Protein AF-A0A1F1KY43-F1 (afdb_monomer_lite)

Secondary structure (DSSP, 8-state):
-HHHHHHTTSS-HHHHHHHHHHHHHHHHHHHHHHHHHHHHHHHHHHHHHHHHHHHHHHHHHHHHHTTSS-HHHHHHHHHHTGGGS-HHHHHHHHHHHHHTTTS-HHHHHHHHHHHHHHHHHHHHHHHHHHHHT------TT-TT-TTGGGGGGTHHHHHHHHHHHHHHHHHHHHHHHHHHHTTTS-HHHHHHHHHHHHHHHHHHHHHHHHHHHHHTT--S-THHHHHHHHHHHHHHHHHHH---HHHHHHHHHHHHHHHHHHHHHHHHHHHT--

Foldseek 3Di:
DVVVVCCVPVNPVVVVVVVVLVVLLVVLLVVLLVVLVVVLVVLLVLLVLLLVLLVQLLVLLVCVLVVNDDPVVSLVSNVVNVVSDDPVLVVLSVVLVVCVVPDDPVRSNVSSVVSSVVSVVVSVVSVVCSVLSPDPDPDPPPPDPLPSVVNPPCVSSSVSSNLVSVLVSLVVVLVVVLVVCVVPDDPLVNVLSVLLSVLVSLLSVLLSLLVSCVVVVLPPDCVLNVCLNVVLVVLVVCLVPPPDPVVNVVSSVVNNVSSVVSNVVSVVSVVPPD

Sequence (274 aa):
MKDLANLLLEGDYTLFMILALMLIFVWLFKDIKKSLLETKKHDLDFLDQSINSYAQVLKTIYLFLNNSIDENDLLNNMYSSYQYFDDSIIKKIDHFASSRFILTQENKSSLLINLSEEINNKLKLLKNNQLHSTIKKNYAFSTFEFFDMVSRNHLDIYCNAFLYSMIIFTIVLSLLIFTLEFSMLNALNLIILTVSIVSCLLWLFSISMSIELLIDKRYKNPLFFILFVLLPFILAYFIKIFPYSLLKLLFVFIFICSIIISFFMNVKYAKNKK

pLDDT: mean 75.87, std 12.85, range [32.16, 93.0]

Radius of gyration: 28.56 Å; chains: 1; bounding box: 64×44×91 Å

Structure (mmCIF, N/CA/C/O backbone):
data_AF-A0A1F1KY43-F1
#
_entry.id   AF-A0A1F1KY43-F1
#
loop_
_atom_site.group_PDB
_atom_site.id
_atom_site.type_symbol
_atom_site.label_atom_id
_atom_site.label_alt_id
_atom_site.label_comp_id
_atom_site.label_asym_id
_atom_site.label_entity_id
_atom_site.label_seq_id
_atom_site.pdbx_PDB_ins_code
_atom_site.Cartn_x
_atom_site.Cartn_y
_atom_site.Cartn_z
_atom_site.occupancy
_atom_site.B_iso_or_equiv
_atom_site.auth_seq_id
_atom_site.auth_comp_id
_atom_site.auth_asym_id
_atom_site.auth_atom_id
_atom_site.pdbx_PDB_model_num
ATOM 1 N N . MET A 1 1 ? -7.657 -10.312 -44.129 1.00 47.31 1 MET A N 1
ATOM 2 C CA . MET A 1 1 ? -6.289 -10.889 -44.085 1.00 47.31 1 MET A CA 1
ATOM 3 C C . MET A 1 1 ? -5.290 -10.113 -44.937 1.00 47.31 1 MET A C 1
ATOM 5 O O . MET A 1 1 ? -4.201 -9.889 -44.441 1.00 47.31 1 MET A O 1
ATOM 9 N N . LYS A 1 2 ? -5.638 -9.653 -46.150 1.00 49.91 2 LYS A N 1
ATOM 10 C CA . LYS A 1 2 ? -4.746 -8.841 -47.005 1.00 49.91 2 LYS A CA 1
ATOM 11 C C . LYS A 1 2 ? -4.361 -7.486 -46.386 1.00 49.91 2 LYS A C 1
ATOM 13 O O . LYS A 1 2 ? -3.189 -7.150 -46.381 1.00 49.91 2 LYS A O 1
ATOM 18 N N . ASP A 1 3 ? -5.309 -6.790 -45.755 1.00 55.50 3 ASP A N 1
ATOM 19 C CA . ASP A 1 3 ? -5.022 -5.515 -45.071 1.00 55.50 3 ASP A CA 1
ATOM 20 C C . ASP A 1 3 ? -4.198 -5.702 -43.793 1.00 55.50 3 ASP A C 1
ATOM 22 O O . ASP A 1 3 ? -3.325 -4.899 -43.496 1.00 55.50 3 ASP A O 1
ATOM 26 N N . LEU A 1 4 ? -4.414 -6.808 -43.070 1.00 52.00 4 LEU A N 1
ATOM 27 C CA . LEU A 1 4 ? -3.591 -7.178 -41.915 1.00 52.00 4 LEU A CA 1
ATOM 28 C C . LEU A 1 4 ? -2.166 -7.553 -42.352 1.00 52.00 4 LEU A C 1
ATOM 30 O O . LEU A 1 4 ? -1.217 -7.193 -41.674 1.00 52.00 4 LEU A O 1
ATOM 34 N N . ALA A 1 5 ? -2.024 -8.247 -43.487 1.00 52.25 5 ALA A N 1
ATOM 35 C CA . ALA A 1 5 ? -0.741 -8.628 -44.071 1.00 52.25 5 ALA A CA 1
ATOM 36 C C . ALA A 1 5 ? 0.027 -7.420 -44.630 1.00 52.25 5 ALA A C 1
ATOM 38 O O . ALA A 1 5 ? 1.231 -7.348 -44.435 1.00 52.25 5 ALA A O 1
ATOM 39 N N . ASN A 1 6 ? -0.657 -6.448 -45.244 1.00 59.97 6 ASN A N 1
ATOM 40 C CA . ASN A 1 6 ? -0.040 -5.188 -45.665 1.00 59.97 6 ASN A CA 1
ATOM 41 C C . ASN A 1 6 ? 0.378 -4.337 -44.456 1.00 59.97 6 ASN A C 1
ATOM 43 O O . ASN A 1 6 ? 1.459 -3.764 -44.461 1.00 59.97 6 ASN A O 1
ATOM 47 N N . LEU A 1 7 ? -0.405 -4.325 -43.373 1.00 55.91 7 LEU A N 1
ATOM 48 C CA . LEU A 1 7 ? -0.035 -3.657 -42.117 1.00 55.91 7 LEU A CA 1
ATOM 49 C C . LEU A 1 7 ? 1.119 -4.378 -41.382 1.00 55.91 7 LEU A C 1
ATOM 51 O O . LEU A 1 7 ? 1.883 -3.740 -40.669 1.00 55.91 7 LEU A O 1
ATOM 55 N N . LEU A 1 8 ? 1.274 -5.690 -41.597 1.00 55.97 8 LEU A N 1
ATOM 56 C CA . LEU A 1 8 ? 2.380 -6.545 -41.133 1.00 55.97 8 LEU A CA 1
ATOM 57 C C . LEU A 1 8 ? 3.568 -6.635 -42.102 1.00 55.97 8 LEU A C 1
ATOM 59 O O . LEU A 1 8 ? 4.484 -7.405 -41.823 1.00 55.97 8 LEU A O 1
ATOM 63 N N . LEU A 1 9 ? 3.555 -5.919 -43.231 1.00 59.31 9 LEU A N 1
ATOM 64 C CA . LEU A 1 9 ? 4.679 -5.854 -44.178 1.00 59.31 9 LEU A CA 1
ATOM 65 C C . LEU A 1 9 ? 5.175 -4.415 -44.369 1.00 59.31 9 LEU A C 1
ATOM 67 O O . LEU A 1 9 ? 6.382 -4.188 -44.364 1.00 59.31 9 LEU A O 1
ATOM 71 N N . GLU A 1 10 ? 4.264 -3.445 -44.450 1.00 66.62 10 GLU A N 1
ATOM 72 C CA . GLU A 1 10 ? 4.537 -2.018 -44.692 1.00 66.62 10 GLU A CA 1
ATOM 73 C C . GLU A 1 10 ? 4.242 -1.125 -43.474 1.00 66.62 10 GLU A C 1
ATOM 75 O O . GLU A 1 10 ? 4.450 0.087 -43.523 1.00 66.62 10 GLU A O 1
ATOM 80 N N . GLY A 1 11 ? 3.730 -1.694 -42.378 1.00 62.53 11 GLY A N 1
ATOM 81 C CA . GLY A 1 11 ? 3.341 -0.923 -41.201 1.00 62.53 11 GLY A CA 1
ATOM 82 C C . GLY A 1 11 ? 4.529 -0.394 -40.402 1.00 62.53 11 GLY A C 1
ATOM 83 O O . GLY A 1 11 ? 5.578 -1.027 -40.301 1.00 62.53 11 GLY A O 1
ATOM 84 N N . ASP A 1 12 ? 4.342 0.763 -39.766 1.00 70.56 12 ASP A N 1
ATOM 85 C CA . ASP A 1 12 ? 5.300 1.289 -38.796 1.00 70.56 12 ASP A CA 1
ATOM 86 C C . ASP A 1 12 ? 5.236 0.462 -37.500 1.00 70.56 12 ASP A C 1
ATOM 88 O O . ASP A 1 12 ? 4.489 0.762 -36.561 1.00 70.56 12 ASP A O 1
ATOM 92 N N . TYR A 1 13 ? 6.025 -0.613 -37.456 1.00 70.19 13 TYR A N 1
ATOM 93 C CA . TYR A 1 13 ? 6.131 -1.494 -36.290 1.00 70.19 13 TYR A CA 1
ATOM 94 C C . TYR A 1 13 ? 6.597 -0.756 -35.039 1.00 70.19 13 TYR A C 1
ATOM 96 O O . TYR A 1 13 ? 6.273 -1.180 -33.932 1.00 70.19 13 TYR A O 1
ATOM 104 N N . THR A 1 14 ? 7.322 0.355 -35.187 1.00 67.06 14 THR A N 1
ATOM 105 C CA . THR A 1 14 ? 7.739 1.191 -34.057 1.00 67.06 14 THR A CA 1
ATOM 106 C C . THR A 1 14 ? 6.512 1.810 -33.404 1.00 67.06 14 THR A C 1
ATOM 108 O O . THR A 1 14 ? 6.328 1.711 -32.192 1.00 67.06 14 THR A O 1
ATOM 111 N N . LEU A 1 15 ? 5.632 2.392 -34.218 1.00 69.38 15 LEU A N 1
ATOM 112 C CA . LEU A 1 15 ? 4.388 3.013 -33.773 1.00 69.38 15 LEU A CA 1
ATOM 113 C C . LEU A 1 15 ? 3.421 1.968 -33.200 1.00 69.38 15 LEU A C 1
ATOM 115 O O . LEU A 1 15 ? 2.834 2.188 -32.141 1.00 69.38 15 LEU A O 1
ATOM 119 N N . PHE A 1 16 ? 3.320 0.797 -33.836 1.00 74.31 16 PHE A N 1
ATOM 120 C CA . PHE A 1 16 ? 2.525 -0.322 -33.326 1.00 74.31 16 PHE A CA 1
ATOM 121 C C . PHE A 1 16 ? 3.032 -0.826 -31.966 1.00 74.31 16 PHE A C 1
ATOM 123 O O . PHE A 1 16 ? 2.240 -1.010 -31.041 1.00 74.31 16 PHE A O 1
ATOM 130 N N . MET A 1 17 ? 4.349 -0.986 -31.804 1.00 71.38 17 MET A N 1
ATOM 131 C CA . MET A 1 17 ? 4.960 -1.377 -30.530 1.00 71.38 17 MET A CA 1
ATOM 132 C C . MET A 1 17 ? 4.751 -0.319 -29.444 1.00 71.38 17 MET A C 1
ATOM 134 O O . MET A 1 17 ? 4.431 -0.669 -28.310 1.00 71.38 17 MET A O 1
ATOM 138 N N . ILE A 1 18 ? 4.868 0.971 -29.776 1.00 72.12 18 ILE A N 1
ATOM 139 C CA . ILE A 1 18 ? 4.582 2.071 -28.843 1.00 72.12 18 ILE A CA 1
ATOM 140 C C . ILE A 1 18 ? 3.115 2.031 -28.392 1.00 72.12 18 ILE A C 1
ATOM 142 O O . ILE A 1 18 ? 2.841 2.136 -27.197 1.00 72.12 18 ILE A O 1
ATOM 146 N N . LEU A 1 19 ? 2.173 1.829 -29.317 1.00 75.50 19 LEU A N 1
ATOM 147 C CA . LEU A 1 19 ? 0.749 1.708 -28.994 1.00 75.50 19 LEU A CA 1
ATOM 148 C C . LEU A 1 19 ? 0.463 0.484 -28.115 1.00 75.50 19 LEU A C 1
ATOM 150 O O . LEU A 1 19 ? -0.251 0.602 -27.119 1.00 75.50 19 LEU A O 1
ATOM 154 N N . ALA A 1 20 ? 1.051 -0.672 -28.432 1.00 79.81 20 ALA A N 1
ATOM 155 C CA . ALA A 1 20 ? 0.921 -1.879 -27.619 1.00 79.81 20 ALA A CA 1
ATOM 156 C C . ALA A 1 20 ? 1.451 -1.657 -26.192 1.00 79.81 20 ALA A C 1
ATOM 158 O O . ALA A 1 20 ? 0.789 -2.011 -25.217 1.00 79.81 20 ALA A O 1
ATOM 159 N N . LEU A 1 21 ? 2.603 -0.997 -26.059 1.00 78.56 21 LEU A N 1
ATOM 160 C CA . LEU A 1 21 ? 3.188 -0.633 -24.771 1.00 78.56 21 LEU A CA 1
ATOM 161 C C . LEU A 1 21 ? 2.300 0.336 -23.974 1.00 78.56 21 LEU A C 1
ATOM 163 O O . LEU A 1 21 ? 2.107 0.134 -22.775 1.00 78.56 21 LEU A O 1
ATOM 167 N N . MET A 1 22 ? 1.707 1.343 -24.624 1.00 80.75 22 MET A N 1
ATOM 168 C CA . MET A 1 22 ? 0.745 2.245 -23.976 1.00 80.75 22 MET A CA 1
ATOM 169 C C . MET A 1 22 ? -0.485 1.488 -23.465 1.00 80.75 22 MET A C 1
ATOM 171 O O . MET A 1 22 ? -0.926 1.725 -22.340 1.00 80.75 22 MET A O 1
ATOM 175 N N . LEU A 1 23 ? -1.023 0.552 -24.252 1.00 85.06 23 LEU A N 1
ATOM 176 C CA . LEU A 1 23 ? -2.166 -0.268 -23.844 1.00 85.06 23 LEU A CA 1
ATOM 177 C C . LEU A 1 23 ? -1.830 -1.163 -22.645 1.00 85.06 23 LEU A C 1
ATOM 179 O O . LEU A 1 23 ? -2.624 -1.236 -21.707 1.00 85.06 23 LEU A O 1
ATOM 183 N N . ILE A 1 24 ? -0.647 -1.787 -22.636 1.00 84.88 24 ILE A N 1
ATOM 184 C CA . ILE A 1 24 ? -0.158 -2.587 -21.502 1.00 84.88 24 ILE A CA 1
ATOM 185 C C . ILE A 1 24 ? -0.030 -1.719 -20.247 1.00 84.88 24 ILE A C 1
ATOM 187 O O . ILE A 1 24 ? -0.478 -2.125 -19.176 1.00 84.88 24 ILE A O 1
ATOM 191 N N . PHE A 1 25 ? 0.525 -0.510 -20.367 1.00 85.12 25 PHE A N 1
ATOM 192 C CA . PHE A 1 25 ? 0.639 0.418 -19.243 1.00 85.12 25 PHE A CA 1
ATOM 193 C C . PHE A 1 25 ? -0.733 0.817 -18.680 1.00 85.12 25 PHE A C 1
ATOM 195 O O . PHE A 1 25 ? -0.949 0.759 -17.469 1.00 85.12 25 PHE A O 1
ATOM 202 N N . VAL A 1 26 ? -1.683 1.181 -19.548 1.00 87.62 26 VAL A N 1
ATOM 203 C CA . VAL A 1 26 ? -3.055 1.529 -19.139 1.00 87.62 26 VAL A CA 1
ATOM 204 C C . VAL A 1 26 ? -3.743 0.344 -18.460 1.00 87.62 26 VAL A C 1
ATOM 206 O O . VAL A 1 26 ? -4.449 0.528 -17.465 1.00 87.62 26 VAL A O 1
ATOM 209 N N . TRP A 1 27 ? -3.530 -0.870 -18.971 1.00 89.38 27 TRP A N 1
ATOM 210 C CA . TRP A 1 27 ? -4.059 -2.091 -18.375 1.00 89.38 27 TRP A CA 1
ATOM 211 C C . TRP A 1 27 ? -3.472 -2.348 -16.978 1.00 89.38 27 TRP A C 1
ATOM 213 O O . TRP A 1 27 ? -4.245 -2.505 -16.033 1.00 89.38 27 TRP A O 1
ATOM 223 N N . LEU A 1 28 ? -2.143 -2.277 -16.823 1.00 85.38 28 LEU A N 1
ATOM 224 C CA . LEU A 1 28 ? -1.457 -2.400 -15.528 1.00 85.38 28 LEU A CA 1
ATOM 225 C C . LEU A 1 28 ? -1.969 -1.372 -14.515 1.00 85.38 28 LEU A C 1
ATOM 227 O O . LEU A 1 28 ? -2.337 -1.729 -13.397 1.00 85.38 28 LEU A O 1
ATOM 231 N N . PHE A 1 29 ? -2.069 -0.106 -14.925 1.00 85.12 29 PHE A N 1
ATOM 232 C CA . PHE A 1 29 ? -2.590 0.960 -14.075 1.00 85.12 29 PHE A CA 1
ATOM 233 C C . PHE A 1 29 ? -4.015 0.683 -13.608 1.00 85.12 29 PHE A C 1
ATOM 235 O O . PHE A 1 29 ? -4.330 0.851 -12.428 1.00 85.12 29 PHE A O 1
ATOM 242 N N . LYS A 1 30 ? -4.887 0.238 -14.518 1.00 87.75 30 LYS A N 1
ATOM 243 C CA . LYS A 1 30 ? -6.278 -0.077 -14.190 1.00 87.75 30 LYS A CA 1
ATOM 244 C C . LYS A 1 30 ? -6.373 -1.221 -13.180 1.00 87.75 30 LYS A C 1
ATOM 246 O O . LYS A 1 30 ? -7.182 -1.120 -12.256 1.00 87.75 30 LYS A O 1
ATOM 251 N N . ASP A 1 31 ? -5.574 -2.268 -13.356 1.00 83.12 31 ASP A N 1
ATOM 252 C CA . ASP A 1 31 ? -5.618 -3.465 -12.517 1.00 83.12 31 ASP A CA 1
ATOM 253 C C . ASP A 1 31 ? -5.037 -3.208 -11.119 1.00 83.12 31 ASP A C 1
ATOM 255 O O . ASP A 1 31 ? -5.693 -3.462 -10.108 1.00 83.12 31 ASP A O 1
ATOM 259 N N . ILE A 1 32 ? -3.874 -2.552 -11.043 1.00 80.94 32 ILE A N 1
ATOM 260 C CA . ILE A 1 32 ? -3.251 -2.165 -9.769 1.00 80.94 32 ILE A CA 1
ATOM 261 C C . ILE A 1 32 ? -4.153 -1.194 -9.002 1.00 80.94 32 ILE A C 1
ATOM 263 O O . ILE A 1 32 ? -4.368 -1.365 -7.802 1.00 80.94 32 ILE A O 1
ATOM 267 N N . LYS A 1 33 ? -4.748 -0.202 -9.683 1.00 84.94 33 LYS A N 1
ATOM 268 C CA . LYS A 1 33 ? -5.714 0.714 -9.057 1.00 84.94 33 LYS A CA 1
ATOM 269 C C . LYS A 1 33 ? -6.896 -0.047 -8.457 1.00 84.94 33 LYS A C 1
ATOM 271 O O . LYS A 1 33 ? -7.326 0.276 -7.353 1.00 84.94 33 LYS A O 1
ATOM 276 N N . LYS A 1 34 ? -7.442 -1.025 -9.187 1.00 84.00 34 LYS A N 1
ATOM 277 C CA . LYS A 1 34 ? -8.561 -1.846 -8.711 1.00 84.00 34 LYS A CA 1
ATOM 278 C C . LYS A 1 34 ? -8.165 -2.625 -7.453 1.00 84.00 34 LYS A C 1
ATOM 280 O O . LYS A 1 34 ? -8.875 -2.533 -6.459 1.00 84.00 34 LYS A O 1
ATOM 285 N N . SER A 1 35 ? -7.012 -3.289 -7.472 1.00 78.06 35 SER A N 1
ATOM 286 C CA . SER A 1 35 ? -6.483 -4.036 -6.323 1.00 78.06 35 SER A CA 1
ATOM 287 C C . SER A 1 35 ? -6.268 -3.147 -5.085 1.00 78.06 35 SER A C 1
ATOM 289 O O . SER A 1 35 ? -6.688 -3.487 -3.976 1.00 78.06 35 SER A O 1
ATOM 291 N N . LEU A 1 36 ? -5.705 -1.947 -5.265 1.00 77.75 36 LEU A N 1
ATOM 292 C CA . LEU A 1 36 ? -5.521 -0.981 -4.175 1.00 77.75 36 LEU A CA 1
ATOM 293 C C . LEU A 1 36 ? -6.854 -0.454 -3.615 1.00 77.75 36 LEU A C 1
ATOM 295 O O . LEU A 1 36 ? -6.977 -0.271 -2.404 1.00 77.75 36 LEU A O 1
ATOM 299 N N . LEU A 1 37 ? -7.862 -0.231 -4.469 1.00 80.88 37 LEU A N 1
ATOM 300 C CA . LEU A 1 37 ? -9.212 0.150 -4.031 1.00 80.88 37 LEU A CA 1
ATOM 301 C C . LEU A 1 37 ? -9.881 -0.961 -3.219 1.00 80.88 37 LEU A C 1
ATOM 303 O O . LEU A 1 37 ? -10.482 -0.675 -2.186 1.00 80.88 37 LEU A O 1
ATOM 307 N N . GLU A 1 38 ? -9.778 -2.208 -3.676 1.00 80.31 38 GLU A N 1
ATOM 308 C CA . GLU A 1 38 ? -10.330 -3.373 -2.977 1.00 80.31 38 GLU A CA 1
ATOM 309 C C . GLU A 1 38 ? -9.664 -3.570 -1.616 1.00 80.31 38 GLU A C 1
ATOM 311 O O . GLU A 1 38 ? -10.363 -3.775 -0.626 1.00 80.31 38 GLU A O 1
ATOM 316 N N . THR A 1 39 ? -8.341 -3.399 -1.549 1.00 77.31 39 THR A N 1
ATOM 317 C CA . THR A 1 39 ? -7.583 -3.442 -0.292 1.00 77.31 39 THR A CA 1
ATOM 318 C C . THR A 1 39 ? -8.074 -2.354 0.665 1.00 77.31 39 THR A C 1
ATOM 320 O O . THR A 1 39 ? -8.599 -2.671 1.728 1.00 77.31 39 THR A O 1
ATOM 323 N N . LYS A 1 40 ? -8.059 -1.076 0.248 1.00 76.69 40 LYS A N 1
ATOM 324 C CA . LYS A 1 40 ? -8.514 0.042 1.098 1.00 76.69 40 LYS A CA 1
ATOM 325 C C . LYS A 1 40 ? -9.960 -0.134 1.568 1.00 76.69 40 LYS A C 1
ATOM 327 O O . LYS A 1 40 ? -10.274 0.205 2.706 1.00 76.69 40 LYS A O 1
ATOM 332 N N . LYS A 1 41 ? -10.839 -0.667 0.714 1.00 81.88 41 LYS A N 1
ATOM 333 C CA . LYS A 1 41 ? -12.222 -0.979 1.091 1.00 81.88 41 LYS A CA 1
ATOM 334 C C . LYS A 1 41 ? -12.273 -2.062 2.167 1.00 81.88 41 LYS A C 1
ATOM 336 O O . LYS A 1 41 ? -12.900 -1.842 3.194 1.00 81.88 41 LYS A O 1
ATOM 341 N N . HIS A 1 42 ? -11.588 -3.182 1.954 1.00 81.06 42 HIS A N 1
ATOM 342 C CA . HIS A 1 42 ? -11.515 -4.269 2.929 1.00 81.06 42 HIS A CA 1
ATOM 343 C C . HIS A 1 42 ? -10.992 -3.783 4.288 1.00 81.06 42 HIS A C 1
ATOM 345 O O . HIS A 1 42 ? -11.419 -4.246 5.341 1.00 81.06 42 HIS A O 1
ATOM 351 N N . ASP A 1 43 ? -10.078 -2.821 4.286 1.00 77.81 43 ASP A N 1
ATOM 352 C CA . ASP A 1 43 ? -9.529 -2.272 5.517 1.00 77.81 43 ASP A CA 1
ATOM 353 C C . ASP A 1 43 ? -10.467 -1.343 6.260 1.00 77.81 43 ASP A C 1
ATOM 355 O O . ASP A 1 43 ? -10.534 -1.421 7.487 1.00 77.81 43 ASP A O 1
ATO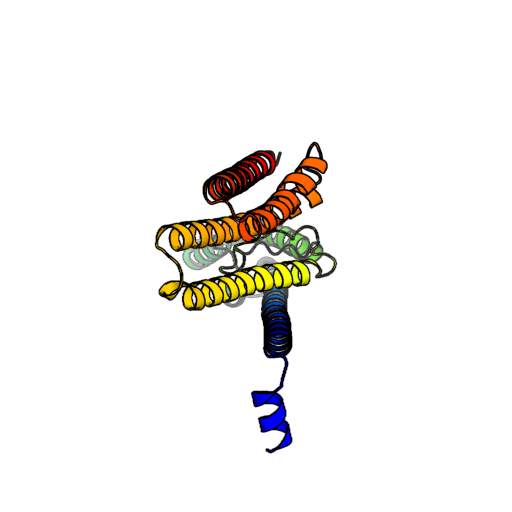M 359 N N . LEU A 1 44 ? -11.202 -0.504 5.533 1.00 79.88 44 LEU A N 1
ATOM 360 C CA . LEU A 1 44 ? -12.284 0.286 6.110 1.00 79.88 44 LEU A CA 1
ATOM 361 C C . LEU A 1 44 ? -13.372 -0.634 6.675 1.00 79.88 44 LEU A C 1
ATOM 363 O O . LEU A 1 44 ? -13.761 -0.454 7.824 1.00 79.88 44 LEU A O 1
ATOM 367 N N . ASP A 1 45 ? -13.763 -1.672 5.931 1.00 84.75 45 ASP A N 1
ATOM 368 C CA . ASP A 1 45 ? -14.736 -2.672 6.383 1.00 84.75 45 ASP A CA 1
ATOM 369 C C . ASP A 1 45 ? -14.243 -3.384 7.660 1.00 84.75 45 ASP A C 1
ATOM 371 O O . ASP A 1 45 ? -14.989 -3.522 8.630 1.00 84.75 45 ASP A O 1
ATOM 375 N N . PHE A 1 46 ? -12.963 -3.774 7.713 1.00 83.81 46 PHE A N 1
ATOM 376 C CA . PHE A 1 46 ? -12.348 -4.367 8.906 1.00 83.81 46 PHE A CA 1
ATOM 377 C C . PHE A 1 46 ? -12.321 -3.394 10.090 1.00 83.81 46 PHE A C 1
ATOM 379 O O . PHE A 1 46 ? -12.545 -3.795 11.233 1.00 83.81 46 PHE A O 1
ATOM 386 N N . LEU A 1 47 ? -12.028 -2.115 9.846 1.00 85.56 47 LEU A N 1
ATOM 387 C CA . LEU A 1 47 ? -11.992 -1.090 10.884 1.00 85.56 47 LEU A CA 1
ATOM 388 C C . LEU A 1 47 ? -13.395 -0.829 11.449 1.00 85.56 47 LEU A C 1
ATOM 390 O O . LEU A 1 47 ? -13.549 -0.747 12.669 1.00 85.56 47 LEU A O 1
ATOM 394 N N . ASP A 1 48 ? -14.412 -0.777 10.592 1.00 86.62 48 ASP A N 1
ATOM 395 C CA . ASP A 1 48 ? -15.814 -0.634 10.988 1.00 86.62 48 ASP A CA 1
ATOM 396 C C . ASP A 1 48 ? -16.290 -1.845 11.801 1.00 86.62 48 ASP A C 1
ATOM 398 O O . ASP A 1 48 ? -16.893 -1.688 12.867 1.00 86.62 48 ASP A O 1
ATOM 402 N N . GLN A 1 49 ? -15.963 -3.061 11.353 1.00 89.94 49 GLN A N 1
ATOM 403 C CA . GLN A 1 49 ? -16.238 -4.293 12.098 1.00 89.94 49 GLN A CA 1
ATOM 404 C C . GLN A 1 49 ? -15.527 -4.306 13.451 1.00 89.94 49 GLN A C 1
ATOM 406 O O . GLN A 1 49 ? -16.151 -4.623 14.462 1.00 89.94 49 GLN A O 1
ATOM 411 N N . SER A 1 50 ? -14.267 -3.868 13.497 1.00 87.50 50 SER A N 1
ATOM 412 C CA . SER A 1 50 ? -13.519 -3.741 14.747 1.00 87.50 50 SER A CA 1
ATOM 413 C C . SER A 1 50 ? -14.210 -2.762 15.698 1.00 87.50 50 SER A C 1
ATOM 415 O O . SER A 1 50 ? -14.494 -3.114 16.838 1.00 87.50 50 SER A O 1
ATOM 417 N N . ILE A 1 51 ? -14.578 -1.560 15.245 1.00 89.25 51 ILE A N 1
ATOM 418 C CA . ILE A 1 51 ? -15.309 -0.590 16.078 1.00 89.25 51 ILE A CA 1
ATOM 419 C C . ILE A 1 51 ? -16.606 -1.199 16.624 1.00 89.25 51 ILE A C 1
ATOM 421 O O . ILE A 1 51 ? -16.884 -1.066 17.819 1.00 89.25 51 ILE A O 1
ATOM 425 N N . ASN A 1 52 ? -17.376 -1.889 15.782 1.00 92.31 52 ASN A N 1
ATOM 426 C CA . ASN A 1 52 ? -18.625 -2.528 16.192 1.00 92.31 52 ASN A CA 1
ATOM 427 C C . ASN A 1 52 ? -18.393 -3.624 17.239 1.00 92.31 52 ASN A C 1
ATOM 429 O O . ASN A 1 52 ? -19.077 -3.636 18.261 1.00 92.31 52 ASN A O 1
ATOM 433 N N . SER A 1 53 ? -17.392 -4.483 17.045 1.00 91.56 53 SER A N 1
ATOM 434 C CA . SER A 1 53 ? -17.027 -5.544 17.987 1.00 91.56 53 SER A CA 1
ATOM 435 C C . SER A 1 53 ? -16.569 -5.004 19.342 1.00 91.56 53 SER A C 1
ATOM 437 O O . SER A 1 53 ? -17.053 -5.451 20.384 1.00 91.56 53 SER A O 1
ATOM 439 N N . TYR A 1 54 ? -15.702 -3.987 19.359 1.00 91.06 54 TYR A N 1
ATOM 440 C CA . TYR A 1 54 ? -15.294 -3.342 20.609 1.00 91.06 54 TYR A CA 1
ATOM 441 C C . TYR A 1 54 ? -16.484 -2.672 21.316 1.00 91.06 54 TYR A C 1
ATOM 443 O O . TYR A 1 54 ? -16.620 -2.783 22.534 1.00 91.06 54 TYR A O 1
ATOM 451 N N . ALA A 1 55 ? -17.365 -1.992 20.573 1.00 91.69 55 ALA A N 1
ATOM 452 C CA . ALA A 1 55 ? -18.549 -1.347 21.140 1.00 91.69 55 ALA A CA 1
ATOM 453 C C . ALA A 1 55 ? -19.559 -2.366 21.690 1.00 91.69 55 ALA A C 1
ATOM 455 O O . ALA A 1 55 ? -20.146 -2.141 22.751 1.00 91.69 55 ALA A O 1
ATOM 456 N N . GLN A 1 56 ? -19.737 -3.499 21.007 1.00 92.88 56 GLN A N 1
ATOM 457 C CA . GLN A 1 56 ? -20.599 -4.591 21.451 1.00 92.88 56 GLN A CA 1
ATOM 458 C C . GLN A 1 56 ? -20.073 -5.224 22.738 1.00 92.88 56 GLN A C 1
ATOM 460 O O . GLN A 1 56 ? -20.846 -5.398 23.681 1.00 92.88 56 GLN A O 1
ATOM 465 N N . VAL A 1 57 ? -18.772 -5.514 22.831 1.00 92.25 57 VAL A N 1
ATOM 466 C CA . VAL A 1 57 ? -18.193 -6.050 24.071 1.00 92.25 57 VAL A CA 1
ATOM 467 C C . VAL A 1 57 ? -18.274 -5.034 25.201 1.00 92.25 57 VAL A C 1
ATOM 469 O O . VAL A 1 57 ? -18.677 -5.402 26.300 1.00 92.25 57 VAL A O 1
ATOM 472 N N . LEU A 1 58 ? -18.011 -3.751 24.938 1.00 93.00 58 LEU A N 1
ATOM 473 C CA . LEU A 1 58 ? -18.183 -2.702 25.942 1.00 93.00 58 LEU A CA 1
ATOM 474 C C . LEU A 1 58 ? -19.624 -2.661 26.476 1.00 93.00 58 LEU A C 1
ATOM 476 O O . LEU A 1 58 ? -19.835 -2.669 27.687 1.00 93.00 58 LEU A O 1
ATOM 480 N N . LYS A 1 59 ? -20.621 -2.682 25.582 1.00 92.62 59 LYS A N 1
ATOM 481 C CA . LYS A 1 59 ? -22.044 -2.760 25.950 1.00 92.62 59 LYS A CA 1
ATOM 482 C C . LYS A 1 59 ? -22.334 -4.002 26.794 1.00 92.62 59 LYS A C 1
ATOM 484 O O . LYS A 1 59 ? -23.039 -3.905 27.791 1.00 92.62 59 LYS A O 1
ATOM 489 N N . THR A 1 60 ? -21.785 -5.148 26.407 1.00 91.25 60 THR A N 1
ATOM 490 C CA . THR A 1 60 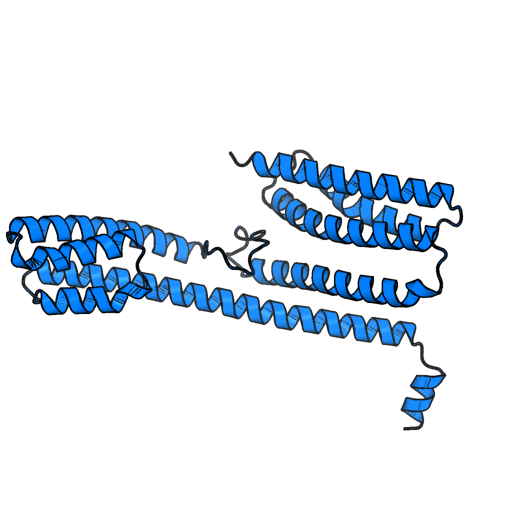? -22.000 -6.427 27.094 1.00 91.25 60 THR A CA 1
ATOM 491 C C . THR A 1 60 ? -21.387 -6.412 28.498 1.00 91.25 60 THR A C 1
ATOM 493 O O . THR A 1 60 ? -22.044 -6.825 29.448 1.00 91.25 60 THR A O 1
ATOM 496 N N . ILE A 1 61 ? -20.193 -5.833 28.671 1.00 91.31 61 ILE A N 1
ATOM 497 C CA . ILE A 1 61 ? -19.585 -5.615 29.994 1.00 91.31 61 ILE A CA 1
ATOM 498 C C . ILE A 1 61 ? -20.503 -4.759 30.875 1.00 91.31 61 ILE A C 1
ATOM 500 O O . ILE A 1 61 ? -20.778 -5.135 32.011 1.00 91.31 61 ILE A O 1
ATOM 504 N N . TYR A 1 62 ? -21.022 -3.640 30.358 1.00 91.06 62 TYR A N 1
ATOM 505 C CA . TYR A 1 62 ? -21.954 -2.794 31.113 1.00 91.06 62 TYR A CA 1
ATOM 506 C C . TYR A 1 62 ? -23.246 -3.526 31.495 1.00 91.06 62 TYR A C 1
ATOM 508 O O . TYR A 1 62 ? -23.726 -3.376 32.617 1.00 91.06 62 TYR A O 1
ATOM 516 N N . LEU A 1 63 ? -23.804 -4.332 30.587 1.00 91.00 63 LEU A N 1
ATOM 517 C CA . LEU A 1 63 ? -24.991 -5.140 30.866 1.00 91.00 63 LEU A CA 1
ATOM 518 C C . LEU A 1 63 ? -24.724 -6.173 31.971 1.00 91.00 63 LEU A C 1
ATOM 520 O O . LEU A 1 63 ? -25.562 -6.337 32.860 1.00 91.00 63 LEU A O 1
ATOM 524 N N . PHE A 1 64 ? -23.560 -6.826 31.954 1.00 90.44 64 PHE A N 1
ATOM 525 C CA . PHE A 1 64 ? -23.172 -7.785 32.988 1.00 90.44 64 PHE A CA 1
ATOM 526 C C . PHE A 1 64 ? -22.980 -7.105 34.349 1.00 90.44 64 PHE A C 1
ATOM 528 O O . PHE A 1 64 ? -23.517 -7.572 35.348 1.00 90.44 64 PHE A O 1
ATOM 535 N N . LEU A 1 65 ? -22.284 -5.963 34.390 1.00 88.31 65 LEU A N 1
ATOM 536 C CA . LEU A 1 65 ? -22.085 -5.188 35.624 1.00 88.31 65 LEU A CA 1
ATOM 537 C C . LEU A 1 65 ? -23.410 -4.699 36.235 1.00 88.31 65 LEU A C 1
ATOM 539 O O . LEU A 1 65 ? -23.512 -4.570 37.451 1.00 88.31 65 LEU A O 1
ATOM 543 N N . ASN A 1 66 ? -24.435 -4.484 35.405 1.00 90.19 66 ASN A N 1
ATOM 544 C CA . ASN A 1 66 ? -25.794 -4.145 35.833 1.00 90.19 66 ASN A CA 1
ATOM 545 C C . ASN A 1 66 ? -26.690 -5.373 36.093 1.00 90.19 66 ASN A C 1
ATOM 547 O O . ASN A 1 66 ? -27.903 -5.218 36.227 1.00 90.19 66 ASN A O 1
ATOM 551 N N . ASN A 1 67 ? -26.125 -6.584 36.154 1.00 86.81 67 ASN A N 1
ATOM 552 C CA . ASN A 1 67 ? -26.839 -7.849 36.377 1.00 86.81 67 ASN A CA 1
ATOM 553 C C . ASN A 1 67 ? -27.961 -8.132 35.357 1.00 86.81 67 ASN A C 1
ATOM 555 O O . ASN A 1 67 ? -28.949 -8.788 35.681 1.00 86.81 67 ASN A O 1
ATOM 559 N N . SER A 1 68 ? -27.836 -7.615 34.132 1.00 85.50 68 SER A N 1
ATOM 560 C CA . SER A 1 68 ? -28.860 -7.761 33.081 1.00 85.50 68 SER A CA 1
ATOM 561 C C . SER A 1 68 ? -28.594 -8.903 32.096 1.00 85.50 68 SER A C 1
ATOM 563 O O . SER A 1 68 ? -29.480 -9.248 31.320 1.00 85.50 68 SER A O 1
ATOM 565 N N . ILE A 1 69 ? -27.400 -9.495 32.140 1.00 91.38 69 ILE A N 1
ATOM 566 C CA . ILE A 1 69 ? -27.009 -10.695 31.387 1.00 91.38 69 ILE A CA 1
ATOM 567 C C . ILE A 1 69 ? -26.165 -11.603 32.283 1.00 91.38 69 ILE A C 1
ATOM 569 O O . ILE A 1 69 ? -25.612 -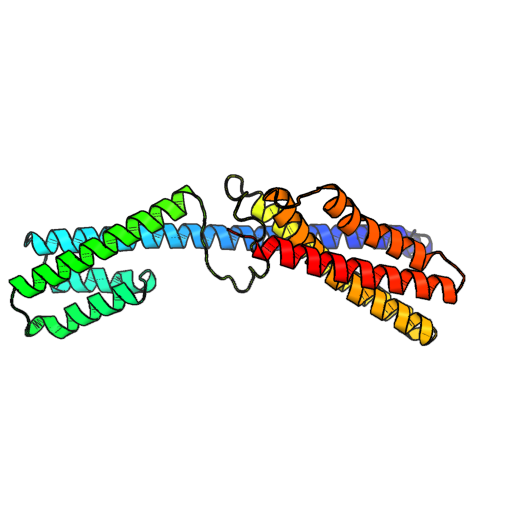11.139 33.286 1.00 91.38 69 ILE A O 1
ATOM 573 N N . ASP A 1 70 ? -26.041 -12.875 31.913 1.00 88.75 70 ASP A N 1
ATOM 574 C CA . ASP A 1 70 ? -25.220 -13.832 32.646 1.00 88.75 70 ASP A CA 1
ATOM 575 C C . ASP A 1 70 ? -23.743 -13.837 32.187 1.00 88.75 70 ASP A C 1
ATOM 577 O O . ASP A 1 70 ? -23.332 -13.172 31.231 1.00 88.75 70 ASP A O 1
ATOM 581 N N . GLU A 1 71 ? -22.905 -14.567 32.926 1.00 86.44 71 GLU A N 1
ATOM 582 C CA . GLU A 1 71 ? -21.463 -14.657 32.659 1.00 86.44 71 GLU A CA 1
ATOM 583 C C . GLU A 1 71 ? -21.149 -15.439 31.370 1.00 86.44 71 GLU A C 1
ATOM 585 O O . GLU A 1 71 ? -20.134 -15.184 30.719 1.00 86.44 71 GLU A O 1
ATOM 590 N N . ASN A 1 72 ? -22.018 -16.373 30.974 1.00 87.94 72 ASN A N 1
ATOM 591 C CA . ASN A 1 72 ? -21.832 -17.158 29.756 1.00 87.94 72 ASN A CA 1
ATOM 592 C C . ASN A 1 72 ? -22.113 -16.313 28.510 1.00 87.94 72 ASN A C 1
ATOM 594 O O . ASN A 1 72 ? -21.333 -16.354 27.560 1.00 87.94 72 ASN A O 1
ATOM 598 N N . ASP A 1 73 ? -23.163 -15.497 28.529 1.00 88.88 73 ASP A N 1
ATOM 599 C CA . ASP A 1 73 ? -23.507 -14.548 27.474 1.00 88.88 73 ASP A CA 1
ATOM 600 C C . ASP A 1 73 ? -22.428 -13.475 27.313 1.00 88.88 73 ASP A C 1
ATOM 602 O O . ASP A 1 73 ? -22.101 -13.084 26.187 1.00 88.88 73 ASP A O 1
ATOM 606 N N . LEU A 1 74 ? -21.821 -13.031 28.421 1.00 90.44 74 LEU A N 1
ATOM 607 C CA . LEU A 1 74 ? -20.664 -12.136 28.398 1.00 90.44 74 LEU A CA 1
ATOM 608 C C . LEU A 1 74 ? -19.489 -12.765 27.636 1.00 90.44 74 LEU A C 1
ATOM 610 O O . LEU A 1 74 ? -18.969 -12.161 26.694 1.00 90.44 74 LEU A O 1
ATOM 614 N N . LEU A 1 75 ? -19.090 -13.980 28.021 1.00 90.62 75 LEU A N 1
ATOM 615 C CA . LEU A 1 75 ? -17.963 -14.685 27.407 1.00 90.62 75 LEU A CA 1
ATOM 616 C C . LEU A 1 75 ? -18.237 -15.041 25.943 1.00 90.62 75 LEU A C 1
ATOM 618 O O . LEU A 1 75 ? -17.371 -14.832 25.098 1.00 90.62 75 LEU A O 1
ATOM 622 N N . ASN A 1 76 ? -19.443 -15.504 25.612 1.00 91.12 76 ASN A N 1
ATOM 623 C CA . ASN A 1 76 ? -19.828 -15.823 24.237 1.00 91.12 76 ASN A CA 1
ATOM 624 C C . ASN A 1 76 ? -19.715 -14.595 23.322 1.00 91.12 76 ASN A C 1
ATOM 626 O O . ASN A 1 76 ? -19.146 -14.679 22.231 1.00 91.12 76 ASN A O 1
ATOM 630 N N . ASN A 1 77 ? -20.188 -13.431 23.781 1.00 90.00 77 ASN A N 1
ATOM 631 C CA . ASN A 1 77 ? -20.040 -12.178 23.038 1.00 90.00 77 ASN A CA 1
ATOM 632 C C . ASN A 1 77 ? -18.570 -11.759 22.905 1.00 90.00 77 ASN A C 1
ATOM 634 O O . ASN A 1 77 ? -18.150 -11.364 21.816 1.00 90.00 77 ASN A O 1
ATOM 638 N N . MET A 1 78 ? -17.775 -11.881 23.971 1.00 91.25 78 MET A N 1
ATOM 639 C CA . MET A 1 78 ? -16.341 -11.587 23.922 1.00 91.25 78 MET A CA 1
ATOM 640 C C . MET A 1 78 ? -15.613 -12.473 22.906 1.00 91.25 78 MET A C 1
ATOM 642 O O . MET A 1 78 ? -14.940 -11.945 22.021 1.00 91.25 78 MET A O 1
ATOM 646 N N . TYR A 1 79 ? -15.811 -13.792 22.965 1.00 90.88 79 TYR A N 1
ATOM 647 C CA . TYR A 1 79 ? -15.180 -14.750 22.055 1.00 90.88 79 TYR A CA 1
ATOM 648 C C . TYR A 1 79 ? -15.613 -14.569 20.599 1.00 90.88 79 TYR A C 1
ATOM 650 O O . TYR A 1 79 ? -14.783 -14.680 19.699 1.00 90.88 79 TYR A O 1
ATOM 658 N N . SER A 1 80 ? -16.875 -14.206 20.343 1.00 89.44 80 SER A N 1
ATOM 659 C CA . SER A 1 80 ? -17.350 -13.923 18.978 1.00 89.44 80 SER A CA 1
ATOM 660 C C . SER A 1 80 ? -16.607 -12.761 18.297 1.00 89.44 80 SER A C 1
ATOM 662 O O . SER A 1 80 ? -16.548 -12.686 17.071 1.00 89.44 80 SER A O 1
ATOM 664 N N . SER A 1 81 ? -16.006 -11.870 19.092 1.00 89.94 81 SER A N 1
ATOM 665 C CA . SER A 1 81 ? -15.289 -10.683 18.625 1.00 89.94 81 SER A CA 1
ATOM 666 C C . SER A 1 81 ? -13.760 -10.836 18.627 1.00 89.94 81 SER A C 1
ATOM 668 O O . SER A 1 81 ? -13.065 -9.897 18.243 1.00 89.94 81 SER A O 1
ATOM 670 N N . TYR A 1 82 ? -13.224 -12.010 18.993 1.00 87.75 82 TYR A N 1
ATOM 671 C CA . TYR A 1 82 ? -11.776 -12.251 19.133 1.00 87.75 82 TYR A CA 1
ATOM 672 C C . TYR A 1 82 ? -10.957 -11.881 17.899 1.00 87.75 82 TYR A C 1
ATOM 674 O O . TYR A 1 82 ? -9.888 -11.296 18.034 1.00 87.75 82 TYR A O 1
ATOM 682 N N . GLN A 1 83 ? -11.467 -12.174 16.702 1.00 86.75 83 GLN A N 1
ATOM 683 C CA . GLN A 1 83 ? -10.758 -11.917 15.443 1.00 86.75 83 GLN A CA 1
ATOM 684 C C . GLN A 1 83 ? -10.440 -10.432 15.190 1.00 86.75 83 GLN A C 1
ATOM 686 O O . GLN A 1 83 ? -9.607 -10.122 14.343 1.00 86.75 83 GLN A O 1
ATOM 691 N N . TYR A 1 84 ? -11.102 -9.521 15.909 1.00 86.50 84 TYR A N 1
ATOM 692 C CA . TYR A 1 84 ? -10.915 -8.079 15.770 1.00 86.50 84 TYR A CA 1
ATOM 693 C C . TYR A 1 84 ? -10.125 -7.459 16.926 1.00 86.50 84 TYR A C 1
ATOM 695 O O . TYR A 1 84 ? -9.872 -6.257 16.901 1.00 86.50 84 TYR A O 1
ATOM 703 N N . PHE A 1 85 ? -9.754 -8.239 17.945 1.00 86.38 85 PHE A N 1
ATOM 704 C CA . PHE A 1 85 ? -9.081 -7.734 19.138 1.00 86.38 85 PHE A CA 1
ATOM 705 C C . PHE A 1 85 ? -7.564 -7.826 19.042 1.00 86.38 85 PHE A C 1
ATOM 707 O O . PHE A 1 85 ? -7.008 -8.757 18.469 1.00 86.38 85 PHE A O 1
ATOM 714 N N . ASP A 1 86 ? -6.891 -6.853 19.655 1.00 85.00 86 ASP A N 1
ATOM 715 C CA . ASP A 1 86 ? -5.453 -6.948 19.880 1.00 85.00 86 ASP A CA 1
ATOM 716 C C . ASP A 1 86 ? -5.143 -7.981 20.975 1.00 85.00 86 ASP A C 1
ATOM 718 O O . ASP A 1 86 ? -5.919 -8.176 21.918 1.00 85.00 86 ASP A O 1
ATOM 722 N N . ASP A 1 87 ? -3.933 -8.537 20.927 1.00 85.88 87 ASP A N 1
ATOM 723 C CA . ASP A 1 87 ? -3.432 -9.516 21.897 1.00 85.88 87 ASP A CA 1
ATOM 724 C C . ASP A 1 87 ? -3.566 -9.075 23.364 1.00 85.88 87 ASP A C 1
ATOM 726 O O . ASP A 1 87 ? -3.739 -9.919 24.244 1.00 85.88 87 ASP A O 1
ATOM 730 N N . SER A 1 88 ? -3.465 -7.772 23.668 1.00 87.06 88 SER A N 1
ATOM 731 C CA . SER A 1 88 ? -3.592 -7.279 25.049 1.00 87.06 88 SER A CA 1
ATOM 732 C C . SER A 1 88 ? -4.994 -7.508 25.611 1.00 87.06 88 SER A C 1
ATOM 734 O O . SER A 1 88 ? -5.140 -7.940 26.756 1.00 87.06 88 SER A O 1
ATOM 736 N N . ILE A 1 89 ? -6.019 -7.280 24.790 1.00 88.50 89 ILE A N 1
ATOM 737 C CA . ILE A 1 89 ? -7.423 -7.450 25.158 1.00 88.50 89 ILE A CA 1
ATOM 738 C C . ILE A 1 89 ? -7.774 -8.930 25.202 1.00 88.50 89 ILE A C 1
ATOM 740 O O . ILE A 1 89 ? -8.393 -9.362 26.173 1.00 88.50 89 ILE A O 1
ATOM 744 N N . ILE A 1 90 ? -7.301 -9.716 24.229 1.00 90.06 90 ILE A N 1
ATOM 745 C CA . ILE A 1 90 ? -7.470 -11.177 24.218 1.00 90.06 90 ILE A CA 1
ATOM 746 C C . ILE A 1 90 ? -6.925 -11.781 25.517 1.00 90.06 90 ILE A C 1
ATOM 748 O O . ILE A 1 90 ? -7.651 -12.471 26.228 1.00 90.06 90 ILE A O 1
ATOM 752 N N . LYS A 1 91 ? -5.695 -11.426 25.915 1.00 89.56 91 LYS A N 1
ATOM 753 C CA . LYS A 1 91 ? -5.083 -11.914 27.164 1.00 89.56 91 LYS A CA 1
ATOM 754 C C . LYS A 1 91 ? -5.904 -11.578 28.407 1.00 89.56 91 LYS A C 1
ATOM 756 O O . LYS A 1 91 ? -5.962 -12.381 29.337 1.00 89.56 91 LYS A O 1
ATOM 761 N N . LYS A 1 92 ? -6.525 -10.397 28.455 1.00 87.81 92 LYS A N 1
ATOM 762 C CA . LYS A 1 92 ? -7.372 -9.999 29.588 1.00 87.81 92 LYS A CA 1
ATOM 763 C C . LYS A 1 92 ? -8.697 -10.753 29.616 1.00 87.81 92 LYS A C 1
ATOM 765 O O . LYS A 1 92 ? -9.143 -11.116 30.704 1.00 87.81 92 LYS A O 1
ATOM 770 N N . ILE A 1 93 ? -9.296 -11.015 28.455 1.00 89.56 93 ILE A N 1
ATOM 771 C CA . ILE A 1 93 ? -10.501 -11.844 28.361 1.00 89.56 93 ILE A CA 1
ATOM 772 C C . ILE A 1 93 ? -10.179 -13.284 28.777 1.00 89.56 93 ILE A C 1
ATOM 774 O O . ILE A 1 93 ? -10.882 -13.840 29.618 1.00 89.56 93 ILE A O 1
ATOM 778 N N . ASP A 1 94 ? -9.080 -13.857 28.286 1.00 88.69 94 ASP A N 1
ATOM 779 C CA . ASP A 1 94 ? -8.642 -15.206 28.661 1.00 88.69 94 ASP A CA 1
ATOM 780 C C . ASP A 1 94 ? -8.344 -15.310 30.162 1.00 88.69 94 ASP A C 1
ATOM 782 O O . ASP A 1 94 ? -8.749 -16.269 30.826 1.00 88.69 94 ASP A O 1
ATOM 786 N N . HIS A 1 95 ? -7.692 -14.294 30.737 1.00 88.12 95 HIS A N 1
ATOM 787 C CA . HIS A 1 95 ? -7.475 -14.219 32.178 1.00 88.12 95 HIS A CA 1
ATOM 788 C C . HIS A 1 95 ? -8.809 -14.206 32.937 1.00 88.12 95 HIS A C 1
ATOM 790 O O . HIS A 1 95 ? -8.987 -15.004 33.857 1.00 88.12 95 HIS A O 1
ATOM 796 N N . PHE A 1 96 ? -9.765 -13.360 32.543 1.00 86.31 96 PHE A N 1
ATOM 797 C CA . PHE A 1 96 ? -11.101 -13.321 33.146 1.00 86.31 96 PHE A CA 1
ATOM 798 C C . PHE A 1 96 ? -11.814 -14.682 33.051 1.00 86.31 96 PHE A C 1
ATOM 800 O O . PHE A 1 96 ? -12.286 -15.202 34.060 1.00 86.31 96 PHE A O 1
ATOM 807 N N . ALA A 1 97 ? -11.801 -15.317 31.877 1.00 86.25 97 ALA A N 1
ATOM 808 C CA . ALA A 1 97 ? -12.417 -16.622 31.658 1.00 86.25 97 ALA A CA 1
ATOM 809 C C . ALA A 1 97 ? -11.782 -17.734 32.512 1.00 86.25 97 ALA A C 1
ATOM 811 O O . ALA A 1 97 ? -12.492 -18.543 33.110 1.00 86.25 97 ALA A O 1
ATOM 812 N N . SER A 1 98 ? -10.450 -17.759 32.615 1.00 84.94 98 SER A N 1
ATOM 813 C CA . SER A 1 98 ? -9.706 -18.760 33.396 1.00 84.94 98 SER A CA 1
ATOM 814 C C . SER A 1 98 ? -9.891 -18.616 34.912 1.00 84.94 98 SER A C 1
ATOM 816 O O . SER A 1 98 ? -9.862 -19.602 35.646 1.00 84.94 98 SER A O 1
ATOM 818 N N . SER A 1 99 ? -10.128 -17.392 35.386 1.00 81.56 99 SER A N 1
ATOM 819 C CA . SER A 1 99 ? -10.241 -17.053 36.809 1.00 81.56 99 SER A CA 1
ATOM 820 C C . SER A 1 99 ? -11.694 -16.975 37.298 1.00 81.56 99 SER A C 1
ATOM 822 O O . SER A 1 99 ? -11.945 -16.732 38.482 1.00 81.56 99 SER A O 1
ATOM 824 N N . ARG A 1 100 ? -12.659 -17.274 36.414 1.00 71.81 100 ARG A N 1
ATOM 825 C CA . ARG A 1 100 ? -14.104 -17.141 36.654 1.00 71.81 100 ARG A CA 1
ATOM 826 C C . ARG A 1 100 ? -14.625 -17.867 37.894 1.00 71.81 100 ARG A C 1
ATOM 828 O O . ARG A 1 100 ? -15.557 -17.393 38.532 1.00 71.81 100 ARG A O 1
ATOM 835 N N . PHE A 1 101 ? -14.037 -19.005 38.253 1.00 71.00 101 PHE A N 1
ATOM 836 C CA . PHE A 1 101 ? -14.483 -19.803 39.402 1.00 71.00 101 PHE A CA 1
ATOM 837 C C . PHE A 1 101 ? -13.760 -19.462 40.709 1.00 71.00 101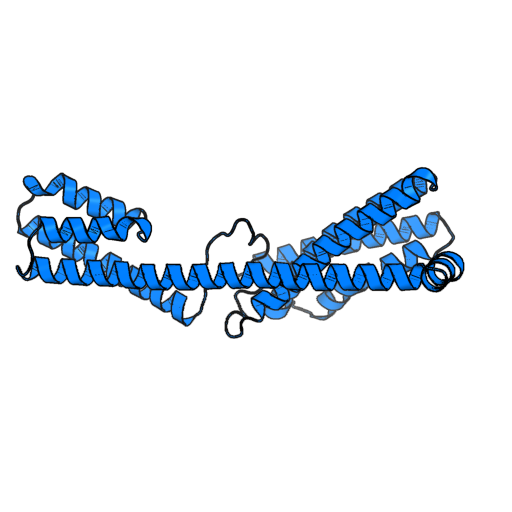 PHE A C 1
ATOM 839 O O . PHE A 1 101 ? -14.174 -19.918 41.768 1.00 71.00 101 PHE A O 1
ATOM 846 N N . ILE A 1 102 ? -12.672 -18.693 40.633 1.00 70.69 102 ILE A N 1
ATOM 847 C CA . ILE A 1 102 ? -11.755 -18.449 41.755 1.00 70.69 102 ILE A CA 1
ATOM 848 C C . ILE A 1 102 ? -11.943 -17.029 42.313 1.00 70.69 102 ILE A C 1
ATOM 850 O O . ILE A 1 102 ? -11.679 -16.777 43.486 1.00 70.69 102 ILE A O 1
ATOM 854 N N . LEU A 1 103 ? -12.415 -16.090 41.490 1.00 74.81 103 LEU A N 1
ATOM 855 C CA . LEU A 1 103 ? -12.564 -14.688 41.870 1.00 74.81 103 LEU A CA 1
ATOM 856 C C . LEU A 1 103 ? -13.896 -14.387 42.563 1.00 74.81 103 LEU A C 1
ATOM 858 O O . LEU A 1 103 ? -14.962 -14.820 42.125 1.00 74.81 103 LEU A O 1
ATOM 862 N N . THR A 1 104 ? -13.829 -13.544 43.595 1.00 79.94 104 THR A N 1
ATOM 863 C CA . THR A 1 104 ? -14.997 -12.895 44.200 1.00 79.94 104 THR A CA 1
ATOM 864 C C . THR A 1 104 ? -15.662 -11.932 43.213 1.00 79.94 104 THR A C 1
ATOM 866 O O . THR A 1 104 ? -15.019 -11.422 42.292 1.00 79.94 104 THR A O 1
ATOM 869 N N . GLN A 1 105 ? -16.947 -11.634 43.424 1.00 78.38 105 GLN A N 1
ATOM 870 C CA . GLN A 1 105 ? -17.709 -10.729 42.553 1.00 78.38 105 GLN A CA 1
ATOM 871 C C . GLN A 1 105 ? -17.075 -9.330 42.449 1.00 78.38 105 GLN A C 1
ATOM 873 O O . GLN A 1 105 ? -17.028 -8.754 41.364 1.00 78.38 105 GLN A O 1
ATOM 878 N N . GLU A 1 106 ? -16.514 -8.811 43.545 1.00 81.38 106 GLU A N 1
ATOM 879 C CA . GLU A 1 106 ? -15.786 -7.536 43.552 1.00 81.38 106 GLU A CA 1
ATOM 880 C C . GLU A 1 106 ? -14.550 -7.580 42.640 1.00 81.38 106 GLU A C 1
ATOM 882 O O . GLU A 1 106 ? -14.360 -6.687 41.814 1.00 81.38 106 GLU A O 1
ATOM 887 N N . ASN A 1 107 ? -13.762 -8.658 42.694 1.00 83.62 107 ASN A N 1
ATOM 888 C CA . ASN A 1 107 ? -12.582 -8.815 41.841 1.00 83.62 107 ASN A CA 1
ATOM 889 C C . ASN A 1 107 ? -12.943 -9.034 40.364 1.00 83.62 107 ASN A C 1
ATOM 891 O O . ASN A 1 107 ? -12.232 -8.562 39.476 1.00 83.62 107 ASN A O 1
ATOM 895 N N . LYS A 1 108 ? -14.063 -9.710 40.077 1.00 82.94 108 LYS A N 1
ATOM 896 C CA . LYS A 1 108 ? -14.600 -9.799 38.711 1.00 82.94 108 LYS A CA 1
ATOM 897 C C . LYS A 1 108 ? -14.984 -8.418 38.186 1.00 82.94 108 LYS A C 1
ATOM 899 O O . LYS A 1 108 ? -14.611 -8.058 37.072 1.00 82.94 108 LYS A O 1
ATOM 904 N N . SER A 1 109 ? -15.688 -7.632 39.001 1.00 83.06 109 SER A N 1
ATOM 905 C CA . SER A 1 109 ? -16.123 -6.289 38.618 1.00 83.06 109 SER A CA 1
ATOM 906 C C . SER A 1 109 ? -14.941 -5.353 38.346 1.00 83.06 109 SER A C 1
ATOM 908 O O . SER A 1 109 ? -14.945 -4.659 37.333 1.00 83.06 109 SER A O 1
ATOM 910 N N . SER A 1 110 ? -13.881 -5.396 39.161 1.00 87.50 110 SER A N 1
ATOM 911 C CA . SER A 1 110 ? -12.693 -4.557 38.964 1.00 87.50 110 SER A CA 1
ATOM 912 C C . SER A 1 110 ? -11.914 -4.925 37.696 1.00 87.50 110 SER A C 1
ATOM 914 O O . SER A 1 110 ? -11.503 -4.037 36.947 1.00 87.50 110 SER A O 1
ATOM 916 N N . LEU A 1 111 ? -11.773 -6.220 37.387 1.00 87.25 111 LEU A N 1
ATOM 917 C CA . LEU A 1 111 ? -11.174 -6.681 36.129 1.00 87.25 111 LEU A CA 1
ATOM 918 C C . LEU A 1 111 ? -11.977 -6.227 34.909 1.00 87.25 111 LEU A C 1
ATOM 920 O O . LEU A 1 111 ? -11.389 -5.769 33.928 1.00 87.25 111 LEU A O 1
ATOM 924 N N . LEU A 1 112 ? -13.306 -6.319 34.974 1.00 88.88 112 LEU A N 1
ATOM 925 C CA . LEU A 1 112 ? -14.186 -5.888 33.891 1.00 88.88 112 LEU A CA 1
ATOM 926 C C . LEU A 1 112 ? -14.197 -4.367 33.714 1.00 88.88 112 LEU A C 1
ATOM 928 O O . LEU A 1 112 ? -14.218 -3.900 32.578 1.00 88.88 112 LEU A O 1
ATOM 932 N N . ILE A 1 113 ? -14.105 -3.589 34.796 1.00 89.31 113 ILE A N 1
ATOM 933 C CA . ILE A 1 113 ? -13.943 -2.130 34.728 1.00 89.31 113 ILE A CA 1
ATOM 934 C C . ILE A 1 113 ? -12.617 -1.780 34.040 1.00 89.31 113 ILE A C 1
ATOM 936 O O . ILE A 1 113 ? -12.618 -1.014 33.075 1.00 89.31 113 ILE A O 1
ATOM 940 N N . ASN A 1 114 ? -11.509 -2.408 34.438 1.00 90.50 114 ASN A N 1
ATOM 941 C CA . ASN A 1 114 ? -10.204 -2.192 33.803 1.00 90.50 114 ASN A CA 1
ATOM 942 C C . ASN A 1 114 ? -10.202 -2.591 32.317 1.00 90.50 114 ASN A C 1
ATOM 944 O O . ASN A 1 114 ? -9.602 -1.912 31.483 1.00 90.50 114 ASN A O 1
ATOM 948 N N . LEU A 1 115 ? -10.873 -3.694 31.970 1.00 90.25 115 LEU A N 1
ATOM 949 C CA . LEU A 1 115 ? -11.057 -4.118 30.583 1.00 90.25 115 LEU A CA 1
ATOM 950 C C . LEU A 1 115 ? -11.905 -3.103 29.801 1.00 90.25 115 LEU A C 1
ATOM 952 O O . LEU A 1 115 ? -11.557 -2.755 28.675 1.00 90.25 115 LEU A O 1
ATOM 956 N N . SER A 1 116 ? -12.980 -2.588 30.405 1.00 90.38 116 SER A N 1
ATOM 957 C CA . SER A 1 116 ? -13.855 -1.587 29.787 1.00 90.38 116 SER A CA 1
ATOM 958 C C . SER A 1 116 ? -13.114 -0.285 29.471 1.00 90.38 116 SER A C 1
ATOM 960 O O . SER A 1 116 ? -13.324 0.296 28.406 1.00 90.38 116 SER A O 1
ATOM 962 N N . GLU A 1 117 ? -12.198 0.148 30.341 1.00 91.44 117 GLU A N 1
ATOM 963 C CA . GLU A 1 117 ? -11.396 1.353 30.134 1.00 91.44 117 GLU A CA 1
ATOM 964 C C . GLU A 1 117 ? -10.411 1.183 28.970 1.00 91.44 117 GLU A C 1
ATOM 966 O O . GLU A 1 117 ? -10.314 2.054 28.101 1.00 91.44 117 GLU A O 1
ATOM 971 N N . GLU A 1 118 ? -9.731 0.036 28.889 1.00 89.31 118 GLU A N 1
ATOM 972 C CA . GLU A 1 118 ? -8.826 -0.267 27.775 1.00 89.31 118 GLU A CA 1
ATOM 973 C C . GLU A 1 118 ? -9.575 -0.371 26.441 1.00 89.31 118 GLU A C 1
ATOM 975 O O . GLU A 1 118 ? -9.159 0.235 25.450 1.00 89.31 118 GLU A O 1
ATOM 980 N N . ILE A 1 119 ? -10.723 -1.056 26.427 1.00 90.56 119 ILE A N 1
ATOM 981 C CA . ILE A 1 119 ? -11.610 -1.141 25.259 1.00 90.56 119 ILE A CA 1
ATOM 982 C C . ILE A 1 119 ? -12.065 0.257 24.825 1.00 90.56 119 ILE A C 1
ATOM 984 O O . ILE A 1 119 ? -12.038 0.568 23.634 1.00 90.56 119 ILE A O 1
ATOM 988 N N . ASN A 1 120 ? -12.438 1.128 25.767 1.00 90.31 120 ASN A N 1
ATOM 989 C CA . ASN A 1 120 ? -12.874 2.493 25.472 1.00 90.31 120 ASN A CA 1
ATOM 990 C C . ASN A 1 120 ? -11.730 3.350 24.896 1.00 90.31 120 ASN A C 1
ATOM 992 O O . ASN A 1 120 ? -11.915 4.077 23.917 1.00 90.31 120 ASN A O 1
ATOM 996 N N . ASN A 1 121 ? -10.520 3.226 25.445 1.00 89.19 121 ASN A N 1
ATOM 997 C CA . ASN A 1 121 ? -9.335 3.896 24.908 1.00 89.19 121 ASN A CA 1
ATOM 998 C C . ASN A 1 121 ? -9.007 3.412 23.490 1.00 89.19 121 ASN A C 1
ATOM 1000 O O . ASN A 1 121 ? -8.755 4.232 22.602 1.00 89.19 121 ASN A O 1
ATOM 1004 N N . LYS A 1 122 ? -9.091 2.102 23.234 1.00 87.75 122 LYS A N 1
ATOM 1005 C CA . LYS A 1 122 ? -8.879 1.553 21.891 1.00 87.75 122 LYS A CA 1
ATOM 1006 C C . LYS A 1 122 ? -9.974 1.984 20.912 1.00 87.75 122 LYS A C 1
ATOM 1008 O O . LYS A 1 122 ? -9.652 2.365 19.792 1.00 87.75 122 LYS A O 1
ATOM 1013 N N . LEU A 1 123 ? -11.237 2.039 21.335 1.00 88.19 123 LEU A N 1
ATOM 1014 C CA . LEU A 1 123 ? -12.344 2.584 20.538 1.00 88.19 123 LEU A CA 1
ATOM 1015 C C . LEU A 1 123 ? -12.107 4.032 20.115 1.00 88.19 123 LEU A C 1
ATOM 1017 O O . LEU A 1 123 ? -12.344 4.372 18.956 1.00 88.19 123 LEU A O 1
ATOM 1021 N N . LYS A 1 124 ? -11.627 4.888 21.027 1.00 86.12 124 LYS A N 1
ATOM 1022 C CA . LYS A 1 124 ? -11.269 6.278 20.696 1.00 86.12 124 LYS A CA 1
ATOM 1023 C C . LYS A 1 124 ? -10.180 6.327 19.626 1.00 86.12 124 LYS A C 1
ATOM 1025 O O . LYS A 1 124 ? -10.309 7.095 18.676 1.00 86.12 124 LYS A O 1
ATOM 1030 N N . LEU A 1 125 ? -9.151 5.486 19.744 1.00 84.88 125 LEU A N 1
ATOM 1031 C CA . LEU A 1 125 ? -8.086 5.380 18.741 1.00 84.88 125 LEU A CA 1
ATOM 1032 C C . LEU A 1 125 ? -8.615 4.886 17.387 1.00 84.88 125 LEU A C 1
ATOM 1034 O O . LEU A 1 125 ? -8.309 5.488 16.362 1.00 84.88 125 LEU A O 1
ATOM 1038 N N . LEU A 1 126 ? -9.442 3.838 17.371 1.00 84.25 126 LEU A N 1
ATOM 1039 C CA . LEU A 1 126 ? -10.023 3.285 16.143 1.00 84.25 126 LEU A CA 1
ATOM 1040 C C . LEU A 1 126 ? -10.949 4.289 15.444 1.00 84.25 126 LEU A C 1
ATOM 1042 O O . LEU A 1 126 ? -10.831 4.479 14.237 1.00 84.25 126 LEU A O 1
ATOM 1046 N N . LYS A 1 127 ? -11.805 5.000 16.189 1.00 82.62 127 LYS A N 1
ATOM 1047 C CA . LYS A 1 127 ? -12.648 6.079 15.641 1.00 82.62 127 LYS A CA 1
ATOM 1048 C C . LYS A 1 127 ? -11.821 7.237 15.092 1.00 82.62 127 LYS A C 1
ATOM 1050 O O . LYS A 1 127 ? -12.161 7.795 14.053 1.00 82.62 127 LYS A O 1
ATOM 1055 N N . ASN A 1 128 ? -10.724 7.587 15.761 1.00 76.50 128 ASN A N 1
ATOM 1056 C CA . ASN A 1 128 ? -9.800 8.595 15.253 1.00 76.50 128 ASN A CA 1
ATOM 1057 C C . ASN A 1 128 ? -9.163 8.140 13.927 1.00 76.50 128 ASN A C 1
ATOM 1059 O O . ASN A 1 128 ? -9.116 8.902 12.965 1.00 76.50 128 ASN A O 1
ATOM 1063 N N . ASN A 1 129 ? -8.762 6.870 13.836 1.00 72.44 129 ASN A N 1
ATOM 1064 C CA . ASN A 1 129 ? -8.240 6.287 12.600 1.00 72.44 129 ASN A CA 1
ATOM 1065 C C . ASN A 1 129 ? -9.296 6.241 11.480 1.00 72.44 129 ASN A C 1
ATOM 1067 O O . ASN A 1 129 ? -8.946 6.480 10.328 1.00 72.44 129 ASN A O 1
ATOM 1071 N N . GLN A 1 130 ? -10.573 6.001 11.805 1.00 72.88 130 GLN A N 1
ATOM 1072 C CA . GLN A 1 130 ? -11.697 6.066 10.860 1.00 72.88 130 GLN A CA 1
ATOM 1073 C C . GLN A 1 130 ? -11.858 7.476 10.276 1.00 72.88 130 GLN A C 1
ATOM 1075 O O . GLN A 1 130 ? -11.883 7.650 9.061 1.00 72.88 130 GLN A O 1
ATOM 1080 N N . LEU A 1 131 ? -11.914 8.493 11.147 1.00 66.19 131 LEU A N 1
ATOM 1081 C CA . LEU A 1 131 ? -12.090 9.903 10.772 1.00 66.19 131 LEU A CA 1
ATOM 1082 C C . LEU A 1 131 ? -10.954 10.422 9.889 1.00 66.19 131 LEU A C 1
ATOM 1084 O O . LEU A 1 131 ? -11.168 11.271 9.022 1.00 66.19 131 LEU A O 1
ATOM 1088 N N . HIS A 1 132 ? -9.743 9.921 10.117 1.00 60.12 132 HIS A N 1
ATOM 1089 C CA . HIS A 1 132 ? -8.565 10.301 9.353 1.00 60.12 132 HIS A CA 1
ATOM 1090 C C . HIS A 1 132 ? -8.243 9.337 8.209 1.00 60.12 132 HIS A C 1
ATOM 1092 O O . HIS A 1 132 ? -7.309 9.600 7.455 1.00 60.12 132 HIS A O 1
ATOM 1098 N N . SER A 1 133 ? -9.016 8.259 8.028 1.00 59.31 133 SER A N 1
ATOM 1099 C CA . SER A 1 133 ? -8.750 7.183 7.059 1.00 59.31 133 SER A CA 1
ATOM 1100 C C . SER A 1 133 ? -7.315 6.630 7.118 1.00 59.31 133 SER A C 1
ATOM 1102 O O . SER A 1 133 ? -6.798 6.102 6.136 1.00 59.31 133 SER A O 1
ATOM 1104 N N . THR A 1 134 ? -6.653 6.763 8.268 1.00 55.59 134 THR A N 1
ATOM 1105 C CA . THR A 1 134 ? -5.268 6.339 8.488 1.00 55.59 134 THR A CA 1
ATOM 1106 C C . THR A 1 134 ? -5.275 4.921 9.029 1.00 55.59 134 THR A C 1
ATOM 1108 O O . THR A 1 134 ? -5.224 4.701 10.242 1.00 55.59 134 THR A O 1
ATOM 1111 N N . ILE A 1 135 ? -5.367 3.944 8.133 1.00 52.69 135 ILE A N 1
ATOM 1112 C CA . ILE A 1 135 ? -5.175 2.545 8.499 1.00 52.69 135 ILE A CA 1
ATOM 1113 C C . ILE A 1 135 ? -3.697 2.224 8.314 1.00 52.69 135 ILE A C 1
ATOM 1115 O O . ILE A 1 135 ? -3.254 1.870 7.229 1.00 52.69 135 ILE A O 1
ATOM 1119 N N . LYS A 1 136 ? -2.928 2.348 9.399 1.00 47.66 136 LYS A N 1
ATOM 1120 C CA . LYS A 1 136 ? -1.567 1.809 9.463 1.00 47.66 136 LYS A CA 1
ATOM 1121 C C . LYS A 1 136 ? -1.638 0.294 9.630 1.00 47.66 136 LYS A C 1
ATOM 1123 O O . LYS A 1 136 ? -1.515 -0.208 10.746 1.00 47.66 136 LYS A O 1
ATOM 1128 N N . LYS A 1 137 ? -1.876 -0.443 8.549 1.00 44.25 137 LYS A N 1
ATOM 1129 C CA . LYS A 1 137 ? -1.495 -1.858 8.503 1.00 44.25 137 LYS A CA 1
ATOM 1130 C C . LYS A 1 137 ? -0.244 -1.969 7.641 1.00 44.25 137 LYS A C 1
ATOM 1132 O O . LYS A 1 137 ? -0.179 -1.393 6.564 1.00 44.25 137 LYS A O 1
ATOM 1137 N N . ASN A 1 138 ? 0.722 -2.748 8.119 1.00 37.00 138 ASN A N 1
ATOM 1138 C CA . ASN A 1 138 ? 1.848 -3.205 7.314 1.00 37.00 138 ASN A CA 1
ATOM 1139 C C . ASN A 1 138 ? 1.302 -4.147 6.229 1.00 37.00 138 ASN A C 1
ATOM 1141 O O . ASN A 1 138 ? 1.191 -5.352 6.462 1.00 37.00 138 ASN A O 1
ATOM 1145 N N . TYR A 1 139 ? 0.911 -3.634 5.063 1.00 36.62 139 TYR A N 1
ATOM 1146 C CA . TYR A 1 139 ? 0.579 -4.507 3.941 1.00 36.62 139 TYR A CA 1
ATOM 1147 C C . TYR A 1 139 ? 1.871 -5.042 3.334 1.00 36.62 139 TYR A C 1
ATOM 1149 O O . TYR A 1 139 ? 2.828 -4.310 3.098 1.00 36.62 139 TYR A O 1
ATOM 1157 N N . ALA A 1 140 ? 1.878 -6.321 2.967 1.00 35.06 140 ALA A N 1
ATOM 1158 C CA . ALA A 1 140 ? 2.960 -6.899 2.169 1.00 35.06 140 ALA A CA 1
ATOM 1159 C C . ALA A 1 140 ? 3.126 -6.201 0.795 1.00 35.06 140 ALA A C 1
ATOM 1161 O O . ALA A 1 140 ? 4.189 -6.279 0.188 1.00 35.06 140 ALA A O 1
ATOM 1162 N N . PHE A 1 141 ? 2.092 -5.481 0.336 1.00 32.16 141 PHE A N 1
ATOM 1163 C CA . PHE A 1 141 ? 2.099 -4.618 -0.852 1.00 32.16 141 PHE A CA 1
ATOM 1164 C C . PHE A 1 141 ? 2.314 -3.120 -0.548 1.00 32.16 141 PHE A C 1
ATOM 1166 O O . PHE A 1 141 ? 2.338 -2.312 -1.475 1.00 32.16 141 PHE A O 1
ATOM 1173 N N . SER A 1 142 ? 2.484 -2.715 0.717 1.00 38.62 142 SER A N 1
ATOM 1174 C CA . SER A 1 142 ? 2.776 -1.326 1.109 1.00 38.62 142 SER A CA 1
ATOM 1175 C C . SER A 1 142 ? 4.266 -1.110 1.353 1.00 38.62 142 SER A C 1
ATOM 1177 O O . SER A 1 142 ? 4.661 -0.422 2.289 1.00 38.62 142 SER A O 1
ATOM 1179 N N . THR A 1 143 ? 5.128 -1.620 0.469 1.00 38.38 143 THR A N 1
ATOM 1180 C CA . THR A 1 143 ? 6.555 -1.241 0.483 1.00 38.38 143 THR A CA 1
ATOM 1181 C C . THR A 1 143 ? 6.761 0.274 0.355 1.00 38.38 143 THR A C 1
ATOM 1183 O O . THR A 1 143 ? 7.847 0.775 0.628 1.00 38.38 143 THR A O 1
ATOM 1186 N N . PHE A 1 144 ? 5.711 1.002 -0.029 1.00 45.91 144 PHE A N 1
ATOM 1187 C CA . PHE A 1 144 ? 5.701 2.414 -0.352 1.00 45.91 144 PHE A CA 1
ATOM 1188 C C . PHE A 1 144 ? 4.474 3.117 0.256 1.00 45.91 144 PHE A C 1
ATOM 1190 O O . PHE A 1 144 ? 3.542 3.495 -0.451 1.00 45.91 144 PHE A O 1
ATOM 1197 N N . GLU A 1 145 ? 4.469 3.309 1.579 1.00 48.59 145 GLU A N 1
ATOM 1198 C CA . GLU A 1 145 ? 3.514 4.162 2.323 1.00 48.59 145 GLU A CA 1
ATOM 1199 C C . GLU A 1 145 ? 3.721 5.672 2.027 1.00 48.59 145 GLU A C 1
ATOM 1201 O O . GLU A 1 145 ? 3.732 6.510 2.923 1.00 48.59 145 GLU A O 1
ATOM 1206 N N . PHE A 1 146 ? 3.937 6.061 0.766 1.00 48.19 146 PHE A N 1
ATOM 1207 C CA . PHE A 1 146 ? 4.384 7.420 0.421 1.00 48.19 146 PHE A CA 1
ATOM 1208 C C . PHE A 1 146 ? 3.300 8.507 0.529 1.00 48.19 146 PHE A C 1
ATOM 1210 O O . PHE A 1 146 ? 3.622 9.690 0.433 1.00 48.19 146 PHE A O 1
ATOM 1217 N N . PHE A 1 147 ? 2.018 8.150 0.691 1.00 49.44 147 PHE A N 1
ATOM 1218 C CA . PHE A 1 147 ? 0.898 9.087 0.494 1.00 49.44 147 PHE A CA 1
ATOM 1219 C C . PHE A 1 147 ? -0.222 9.035 1.544 1.00 49.44 147 PHE A C 1
ATOM 1221 O O . PHE A 1 147 ? -1.333 9.491 1.269 1.00 49.44 147 PHE A O 1
ATOM 1228 N N . ASP A 1 148 ? 0.050 8.603 2.777 1.00 44.97 148 ASP A N 1
ATOM 1229 C CA . ASP A 1 148 ? -0.951 8.663 3.861 1.00 44.97 148 ASP A CA 1
ATOM 1230 C C . ASP A 1 148 ? -1.488 10.091 4.108 1.00 44.97 148 ASP A C 1
ATOM 1232 O O . ASP A 1 148 ? -2.617 10.281 4.569 1.00 44.97 148 ASP A O 1
ATOM 1236 N N . MET A 1 149 ? -0.712 11.121 3.742 1.00 42.78 149 MET A N 1
ATOM 1237 C CA . MET A 1 149 ? -1.071 12.533 3.913 1.00 42.78 149 MET A CA 1
ATOM 1238 C C . MET A 1 149 ? -2.141 13.041 2.924 1.00 42.78 149 MET A C 1
ATOM 1240 O O . MET A 1 149 ? -2.785 14.054 3.196 1.00 42.78 149 MET A O 1
ATOM 1244 N N . VAL A 1 150 ? -2.375 12.343 1.802 1.00 45.22 150 VAL A N 1
ATOM 1245 C CA . VAL A 1 150 ? -3.382 12.704 0.771 1.00 45.22 150 VAL A CA 1
ATOM 1246 C C . VAL A 1 150 ? -4.607 11.769 0.827 1.00 45.22 150 VAL A C 1
ATOM 1248 O O . VAL A 1 150 ? -5.439 11.722 -0.083 1.00 45.22 150 VAL A O 1
ATOM 1251 N N . SER A 1 151 ? -4.751 11.036 1.932 1.00 48.94 151 SER A N 1
ATOM 1252 C CA . SER A 1 151 ? -5.795 10.030 2.166 1.00 48.94 151 SER A CA 1
ATOM 1253 C C . SER A 1 151 ? -7.228 10.571 2.093 1.00 48.94 151 SER A C 1
ATOM 1255 O O . SER A 1 151 ? -8.133 9.815 1.733 1.00 48.94 151 SER A O 1
ATOM 1257 N N . ARG A 1 152 ? -7.436 11.881 2.317 1.00 48.53 152 ARG A N 1
ATOM 1258 C CA . ARG A 1 152 ? -8.766 12.526 2.295 1.00 48.53 152 ARG A CA 1
ATOM 1259 C C . ARG A 1 152 ? -9.513 12.414 0.959 1.00 48.53 152 ARG A C 1
ATOM 1261 O O . ARG A 1 152 ? -10.736 12.439 0.981 1.00 48.53 152 ARG A O 1
ATOM 1268 N N . ASN A 1 153 ? -8.815 12.268 -0.175 1.00 52.84 153 ASN A N 1
ATOM 1269 C CA . ASN A 1 153 ? -9.433 12.289 -1.514 1.00 52.84 153 ASN A CA 1
ATOM 1270 C C . ASN A 1 153 ? -9.188 11.020 -2.352 1.00 52.84 153 ASN A C 1
ATOM 1272 O O . ASN A 1 153 ? -9.369 11.054 -3.567 1.00 52.84 153 ASN A O 1
ATOM 1276 N N . HIS A 1 154 ? -8.730 9.914 -1.754 1.00 60.78 154 HIS A N 1
ATOM 1277 C CA . HIS A 1 154 ? -8.312 8.701 -2.485 1.00 60.78 154 HIS A CA 1
ATOM 1278 C C . HIS A 1 154 ? -7.205 8.917 -3.545 1.00 60.78 154 HIS A C 1
ATOM 1280 O O . HIS A 1 154 ? -6.907 8.009 -4.320 1.00 60.78 154 HIS A O 1
ATOM 1286 N N . LEU A 1 155 ? -6.595 10.108 -3.607 1.00 64.12 155 LEU A N 1
ATOM 1287 C CA . LEU A 1 155 ? -5.518 10.445 -4.547 1.00 64.12 155 LEU A CA 1
ATOM 1288 C C . LEU A 1 155 ? -4.256 9.617 -4.285 1.00 64.12 155 LEU A C 1
ATOM 1290 O O . LEU A 1 155 ? -3.517 9.322 -5.221 1.00 64.12 155 LEU A O 1
ATOM 1294 N N . ASP A 1 156 ? -4.063 9.199 -3.034 1.00 64.25 156 ASP A N 1
ATOM 1295 C CA . ASP A 1 156 ? -3.058 8.228 -2.606 1.00 64.25 156 ASP A CA 1
ATOM 1296 C C . ASP A 1 156 ? -3.077 6.965 -3.478 1.00 64.25 156 ASP A C 1
ATOM 1298 O O . ASP A 1 156 ? -2.040 6.550 -3.993 1.00 64.25 156 ASP A O 1
ATOM 1302 N N . ILE A 1 157 ? -4.263 6.411 -3.741 1.00 72.31 157 ILE A N 1
ATOM 1303 C CA . ILE A 1 157 ? -4.418 5.211 -4.569 1.00 72.31 157 ILE A CA 1
ATOM 1304 C C . ILE A 1 157 ? -3.980 5.466 -6.010 1.00 72.31 157 ILE A C 1
ATOM 1306 O O . ILE A 1 157 ? -3.290 4.633 -6.596 1.00 72.31 157 ILE A O 1
ATOM 1310 N N . TYR A 1 158 ? -4.376 6.595 -6.599 1.00 74.06 158 TYR A N 1
ATOM 1311 C CA . TYR A 1 158 ? -4.041 6.909 -7.990 1.00 74.06 158 TYR A CA 1
ATOM 1312 C C . TYR A 1 158 ? -2.538 7.136 -8.166 1.00 74.06 158 TYR A C 1
ATOM 1314 O O . TYR A 1 158 ? -1.946 6.601 -9.104 1.00 74.06 158 TYR A O 1
ATOM 1322 N N . CYS A 1 159 ? -1.912 7.875 -7.246 1.00 71.44 159 CYS A N 1
ATOM 1323 C CA . CYS A 1 159 ? -0.469 8.104 -7.245 1.00 71.44 159 CYS A CA 1
ATOM 1324 C C . CYS A 1 159 ? 0.307 6.797 -7.055 1.00 71.44 159 CYS A C 1
ATOM 1326 O O . CYS A 1 159 ? 1.235 6.521 -7.816 1.00 71.44 159 CYS A O 1
ATOM 1328 N N . ASN A 1 160 ? -0.105 5.961 -6.098 1.00 72.88 160 ASN A N 1
ATOM 1329 C CA . ASN A 1 160 ? 0.536 4.672 -5.851 1.00 72.88 160 ASN A CA 1
ATOM 1330 C C . ASN A 1 160 ? 0.367 3.725 -7.044 1.00 72.88 160 ASN A C 1
ATOM 1332 O O . ASN A 1 160 ? 1.347 3.144 -7.503 1.00 72.88 160 ASN A O 1
ATOM 1336 N N . ALA A 1 161 ? -0.840 3.619 -7.609 1.00 78.69 161 ALA A N 1
ATOM 1337 C CA . ALA A 1 161 ? -1.087 2.808 -8.799 1.00 78.69 161 ALA A CA 1
ATOM 1338 C C . ALA A 1 161 ? -0.223 3.260 -9.982 1.00 78.69 161 ALA A C 1
ATOM 1340 O O . ALA A 1 161 ? 0.344 2.423 -10.684 1.00 78.69 161 ALA A O 1
ATOM 1341 N N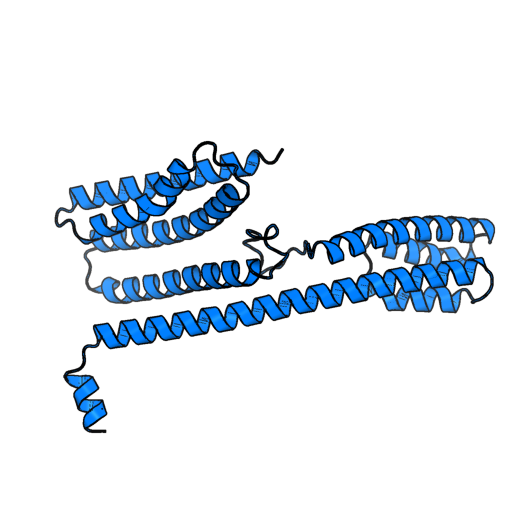 . PHE A 1 162 ? -0.082 4.572 -10.185 1.00 80.62 162 PHE A N 1
ATOM 1342 C CA . PHE A 1 162 ? 0.770 5.128 -11.232 1.00 80.62 162 PHE A CA 1
ATOM 1343 C C . PHE A 1 162 ? 2.245 4.777 -11.013 1.00 80.62 162 PHE A C 1
ATOM 1345 O O . PHE A 1 162 ? 2.887 4.268 -11.929 1.00 80.62 162 PHE A O 1
ATOM 1352 N N . LEU A 1 163 ? 2.770 4.980 -9.800 1.00 75.00 163 LEU A N 1
ATOM 1353 C CA . LEU A 1 163 ? 4.159 4.657 -9.464 1.00 75.00 163 LEU A CA 1
ATOM 1354 C C . LEU A 1 163 ? 4.459 3.164 -9.639 1.00 75.00 163 LEU A C 1
ATOM 1356 O O . LEU A 1 163 ? 5.427 2.820 -10.316 1.00 75.00 163 LEU A O 1
ATOM 1360 N N . TYR A 1 164 ? 3.613 2.277 -9.108 1.00 75.31 164 TYR A N 1
ATOM 1361 C CA . TYR A 1 164 ? 3.778 0.830 -9.279 1.00 75.31 164 TYR A CA 1
ATOM 1362 C C . TYR A 1 164 ? 3.734 0.416 -10.751 1.00 75.31 164 TYR A C 1
ATOM 1364 O O . TYR A 1 164 ? 4.582 -0.357 -11.197 1.00 75.31 164 TYR A O 1
ATOM 1372 N N . SER A 1 165 ? 2.799 0.977 -11.522 1.00 82.44 165 SER A N 1
ATOM 1373 C CA . SER A 1 165 ? 2.700 0.712 -12.962 1.00 82.44 165 SER A CA 1
ATOM 1374 C C . SER A 1 165 ? 3.952 1.167 -13.700 1.00 82.44 165 SER A C 1
ATOM 1376 O O . SER A 1 165 ? 4.471 0.421 -14.522 1.00 82.44 165 SER A O 1
ATOM 1378 N N . MET A 1 166 ? 4.476 2.355 -13.382 1.00 80.69 166 MET A N 1
ATOM 1379 C CA . MET A 1 166 ? 5.706 2.884 -13.977 1.00 80.69 166 MET A CA 1
ATOM 1380 C C . MET A 1 166 ? 6.923 2.023 -13.635 1.00 80.69 166 MET A C 1
ATOM 1382 O O . MET A 1 166 ? 7.734 1.748 -14.519 1.00 80.69 166 MET A O 1
ATOM 1386 N N . ILE A 1 167 ? 7.045 1.560 -12.388 1.00 77.94 167 ILE A N 1
ATOM 1387 C CA . ILE A 1 167 ? 8.141 0.680 -11.959 1.00 77.94 167 ILE A CA 1
ATOM 1388 C C . ILE A 1 167 ? 8.083 -0.648 -12.719 1.00 77.94 167 ILE A C 1
ATOM 1390 O O . ILE A 1 167 ? 9.061 -1.019 -13.366 1.00 77.94 167 ILE A O 1
ATOM 1394 N N . ILE A 1 168 ? 6.934 -1.334 -12.701 1.00 78.62 168 ILE A N 1
ATOM 1395 C CA . ILE A 1 168 ? 6.755 -2.625 -13.386 1.00 78.62 168 ILE A CA 1
ATOM 1396 C C . ILE A 1 168 ? 6.993 -2.468 -14.887 1.00 78.62 168 ILE A C 1
ATOM 1398 O O . ILE A 1 168 ? 7.746 -3.237 -15.479 1.00 78.62 168 ILE A O 1
ATOM 1402 N N . PHE A 1 169 ? 6.405 -1.441 -15.498 1.00 80.81 169 PHE A N 1
ATOM 1403 C CA . PHE A 1 169 ? 6.567 -1.168 -16.919 1.00 80.81 169 PHE A CA 1
ATOM 1404 C C . PHE A 1 169 ? 8.032 -0.908 -17.288 1.00 80.81 169 PHE A C 1
ATOM 1406 O O . PHE A 1 169 ? 8.517 -1.452 -18.277 1.00 80.81 169 PHE A O 1
ATOM 1413 N N . THR A 1 170 ? 8.771 -0.152 -16.471 1.00 78.38 170 THR A N 1
ATOM 1414 C CA . THR A 1 170 ? 10.198 0.111 -16.716 1.00 78.38 170 THR A CA 1
ATOM 1415 C C . THR A 1 170 ? 11.050 -1.149 -16.546 1.00 78.38 170 THR A C 1
ATOM 1417 O O . THR A 1 170 ? 11.966 -1.376 -17.337 1.00 78.38 170 THR A O 1
ATOM 1420 N N . ILE A 1 171 ? 10.740 -2.012 -15.572 1.00 76.62 171 ILE A N 1
ATOM 1421 C CA . ILE A 1 171 ? 11.403 -3.318 -15.409 1.00 76.62 171 ILE A CA 1
ATOM 1422 C C . ILE A 1 171 ? 11.168 -4.193 -16.645 1.00 76.62 171 ILE A C 1
ATOM 1424 O O . ILE A 1 171 ? 12.118 -4.712 -17.223 1.00 76.62 171 ILE A O 1
ATOM 1428 N N . VAL A 1 172 ? 9.919 -4.324 -17.094 1.00 77.31 172 VAL A N 1
ATOM 1429 C CA . VAL A 1 172 ? 9.578 -5.146 -18.265 1.00 77.31 172 VAL A CA 1
ATOM 1430 C C . VAL A 1 172 ? 10.231 -4.595 -19.533 1.00 77.31 172 VAL A C 1
ATOM 1432 O O . VAL A 1 172 ? 10.833 -5.351 -20.294 1.00 77.31 172 VAL A O 1
ATOM 1435 N N . LEU A 1 173 ? 10.172 -3.277 -19.744 1.00 79.88 173 LEU A N 1
ATOM 1436 C CA . LEU A 1 173 ? 10.778 -2.630 -20.905 1.00 79.88 173 LEU A CA 1
ATOM 1437 C C . LEU A 1 173 ? 12.305 -2.775 -20.902 1.00 79.88 173 LEU A C 1
ATOM 1439 O O . LEU A 1 173 ? 12.897 -3.051 -21.941 1.00 79.88 173 LEU A O 1
ATOM 1443 N N . SER A 1 174 ? 12.947 -2.620 -19.744 1.00 75.38 174 SER A N 1
ATOM 1444 C CA . SER A 1 174 ? 14.399 -2.783 -19.629 1.00 75.38 174 SER A CA 1
ATOM 1445 C C . SER A 1 174 ? 14.846 -4.227 -19.857 1.00 75.38 174 SER A C 1
ATOM 1447 O O . SER A 1 174 ? 15.839 -4.436 -20.548 1.00 75.38 174 SER A O 1
ATOM 1449 N N . LEU A 1 175 ? 14.090 -5.220 -19.378 1.00 75.25 175 LEU A N 1
ATOM 1450 C CA . LEU A 1 175 ? 14.325 -6.634 -19.689 1.00 75.25 175 LEU A CA 1
ATOM 1451 C C . LEU A 1 175 ? 14.164 -6.926 -21.188 1.00 75.25 175 LEU A C 1
ATOM 1453 O O . LEU A 1 175 ? 14.987 -7.632 -21.771 1.00 75.25 175 LEU A O 1
ATOM 1457 N N . LEU A 1 176 ? 13.142 -6.355 -21.831 1.00 77.44 176 LEU A N 1
ATOM 1458 C CA . LEU A 1 176 ? 12.941 -6.488 -23.275 1.00 77.44 176 LEU A CA 1
ATOM 1459 C C . LEU A 1 176 ? 14.125 -5.897 -24.056 1.00 77.44 176 LEU A C 1
ATOM 1461 O O . LEU A 1 176 ? 14.694 -6.572 -24.907 1.00 77.44 176 LEU A O 1
ATOM 1465 N N . ILE A 1 177 ? 14.543 -4.669 -23.735 1.00 75.88 177 ILE A N 1
ATOM 1466 C CA . ILE A 1 177 ? 15.704 -4.029 -24.377 1.00 75.88 177 ILE A CA 1
ATOM 1467 C C . ILE A 1 177 ? 16.964 -4.870 -24.154 1.00 75.88 177 ILE A C 1
ATOM 1469 O O . ILE A 1 177 ? 17.705 -5.133 -25.098 1.00 75.88 177 ILE A O 1
ATOM 1473 N N . PHE A 1 178 ? 17.182 -5.338 -22.924 1.00 74.06 178 PHE A N 1
ATOM 1474 C CA . PHE A 1 178 ? 18.338 -6.158 -22.589 1.00 74.06 178 PHE A CA 1
ATOM 1475 C C . PHE A 1 178 ? 18.381 -7.445 -23.416 1.00 74.06 178 PHE A C 1
ATOM 1477 O O . PHE A 1 178 ? 19.407 -7.745 -24.012 1.00 74.06 178 PHE A O 1
ATOM 1484 N N . THR A 1 179 ? 17.269 -8.179 -23.504 1.00 74.19 179 THR A N 1
ATOM 1485 C CA . THR A 1 179 ? 17.197 -9.428 -24.283 1.00 74.19 179 THR A CA 1
ATOM 1486 C C . THR A 1 179 ? 17.397 -9.209 -25.783 1.00 74.19 179 THR A C 1
ATOM 1488 O O . THR A 1 179 ? 18.074 -10.016 -26.419 1.00 74.19 179 THR A O 1
ATOM 1491 N N . LEU A 1 180 ? 16.874 -8.113 -26.341 1.00 78.12 180 LEU A N 1
ATOM 1492 C CA . LEU A 1 180 ? 17.049 -7.767 -27.755 1.00 78.12 180 LEU A CA 1
ATOM 1493 C C . LEU A 1 180 ? 18.497 -7.388 -28.091 1.00 78.12 180 LEU A C 1
ATOM 1495 O O . LEU A 1 180 ? 19.014 -7.786 -29.133 1.00 78.12 180 LEU A O 1
ATOM 1499 N N . GLU A 1 181 ? 19.166 -6.639 -27.213 1.00 76.62 181 GLU A N 1
ATOM 1500 C CA . GLU A 1 181 ? 20.519 -6.136 -27.469 1.00 76.62 181 GLU A CA 1
ATOM 1501 C C . GLU A 1 181 ? 21.635 -7.090 -27.001 1.00 76.62 181 GLU A C 1
ATOM 1503 O O . GLU A 1 181 ? 22.781 -6.945 -27.434 1.00 76.62 181 GLU A O 1
ATOM 1508 N N . PHE A 1 182 ? 21.321 -8.100 -26.176 1.00 75.38 182 PHE A N 1
ATOM 1509 C CA . PHE A 1 182 ? 22.301 -9.001 -25.550 1.00 75.38 182 PHE A CA 1
ATOM 1510 C C . PHE A 1 182 ? 23.251 -9.679 -26.546 1.00 75.38 182 PHE A C 1
ATOM 1512 O O . PHE A 1 182 ? 24.442 -9.809 -26.279 1.00 75.38 182 PHE A O 1
ATOM 1519 N N . SER A 1 183 ? 22.728 -10.108 -27.697 1.00 70.56 183 SER A N 1
ATOM 1520 C CA . SER A 1 183 ? 23.503 -10.818 -28.726 1.00 70.56 183 SER A CA 1
ATOM 1521 C C . SER A 1 183 ? 24.213 -9.892 -29.719 1.00 70.56 183 SER A C 1
ATOM 1523 O O . SER A 1 183 ? 25.111 -10.336 -30.431 1.00 70.56 183 SER A O 1
ATOM 1525 N N . MET A 1 184 ? 23.822 -8.616 -29.767 1.00 73.62 184 MET A N 1
ATOM 1526 C CA . MET A 1 184 ? 24.278 -7.643 -30.766 1.00 73.62 184 MET A CA 1
ATOM 1527 C C . MET A 1 184 ? 25.361 -6.700 -30.231 1.00 73.62 184 MET A C 1
ATOM 1529 O O . MET A 1 184 ? 26.110 -6.105 -31.006 1.00 73.62 184 MET A O 1
ATOM 1533 N N . LEU A 1 185 ? 25.443 -6.525 -28.911 1.00 76.94 185 LEU A N 1
ATOM 1534 C CA . LEU A 1 185 ? 26.376 -5.598 -28.283 1.00 76.94 185 LEU A CA 1
ATOM 1535 C C . LEU A 1 185 ? 27.693 -6.266 -27.880 1.00 76.94 185 LEU A C 1
ATOM 1537 O O . LEU A 1 185 ? 27.726 -7.329 -27.268 1.00 76.94 185 LEU A O 1
ATOM 1541 N N . ASN A 1 186 ? 28.799 -5.556 -28.109 1.00 82.31 186 ASN A N 1
ATOM 1542 C CA . ASN A 1 186 ? 30.095 -5.911 -27.530 1.00 82.31 186 ASN A CA 1
ATOM 1543 C C . ASN A 1 186 ? 30.034 -5.877 -25.991 1.00 82.31 186 ASN A C 1
ATOM 1545 O O . ASN A 1 186 ? 29.323 -5.053 -25.411 1.00 82.31 186 ASN A O 1
ATOM 1549 N N . ALA A 1 187 ? 30.869 -6.687 -25.329 1.00 78.44 187 ALA A N 1
ATOM 1550 C CA . ALA A 1 187 ? 30.881 -6.852 -23.869 1.00 78.44 187 ALA A CA 1
ATOM 1551 C C . ALA A 1 187 ? 30.902 -5.527 -23.076 1.00 78.44 187 ALA A C 1
ATOM 1553 O O . ALA A 1 187 ? 30.194 -5.385 -22.082 1.00 78.44 187 ALA A O 1
ATOM 1554 N N . LEU A 1 188 ? 31.658 -4.523 -23.533 1.00 76.38 188 LEU A N 1
ATOM 1555 C CA . LEU A 1 188 ? 31.719 -3.208 -22.883 1.00 76.38 188 LEU A CA 1
ATOM 1556 C C . LEU A 1 188 ? 30.383 -2.447 -22.955 1.00 76.38 188 LEU A C 1
ATOM 1558 O O . LEU A 1 188 ? 29.960 -1.848 -21.968 1.00 76.38 188 LEU A O 1
ATOM 1562 N N . ASN A 1 189 ? 29.691 -2.497 -24.095 1.00 76.56 189 ASN A N 1
ATOM 1563 C CA . ASN A 1 189 ? 28.382 -1.861 -24.252 1.00 76.56 189 ASN A CA 1
ATOM 1564 C C . ASN A 1 189 ? 27.303 -2.610 -23.462 1.00 76.56 189 ASN A C 1
ATOM 1566 O O . ASN A 1 189 ? 26.422 -1.971 -22.893 1.00 76.56 189 ASN A O 1
ATOM 1570 N N . LEU A 1 190 ? 27.414 -3.937 -23.361 1.00 77.56 190 LEU A N 1
ATOM 1571 C CA . LEU A 1 190 ? 26.544 -4.755 -22.518 1.00 77.56 190 LEU A CA 1
ATOM 1572 C C . LEU A 1 190 ? 26.663 -4.364 -21.034 1.00 77.56 190 LEU A C 1
ATOM 1574 O O . LEU A 1 190 ? 25.653 -4.185 -20.353 1.00 77.56 190 LEU A O 1
ATOM 1578 N N . ILE A 1 191 ? 27.891 -4.174 -20.535 1.00 78.81 191 ILE A N 1
ATOM 1579 C CA . ILE A 1 191 ? 28.138 -3.707 -19.161 1.00 78.81 191 ILE A CA 1
ATOM 1580 C C . ILE A 1 191 ? 27.518 -2.320 -18.949 1.00 78.81 191 ILE A C 1
ATOM 1582 O O . ILE A 1 191 ? 26.801 -2.117 -17.970 1.00 78.81 191 ILE A O 1
ATOM 1586 N N . ILE A 1 192 ? 27.733 -1.381 -19.879 1.00 78.81 192 ILE A N 1
ATOM 1587 C CA . ILE A 1 192 ? 27.156 -0.028 -19.806 1.00 78.81 192 ILE A CA 1
ATOM 1588 C C . ILE A 1 192 ? 25.624 -0.075 -19.769 1.00 78.81 192 ILE A C 1
ATOM 1590 O O . ILE A 1 192 ? 25.014 0.617 -18.949 1.00 78.81 192 ILE A O 1
ATOM 1594 N N . LEU A 1 193 ? 25.000 -0.899 -20.615 1.00 77.25 193 LEU A N 1
ATOM 1595 C CA . LEU A 1 193 ? 23.549 -1.072 -20.652 1.00 77.25 193 LEU A CA 1
ATOM 1596 C C . LEU A 1 193 ? 23.027 -1.629 -19.321 1.00 77.25 193 LEU A C 1
ATOM 1598 O O . LEU A 1 193 ? 22.111 -1.060 -18.732 1.00 77.25 193 LEU A O 1
ATOM 1602 N N . THR A 1 194 ? 23.662 -2.685 -18.808 1.00 77.62 194 THR A N 1
ATOM 1603 C CA . THR A 1 194 ? 23.287 -3.333 -17.539 1.00 77.62 194 THR A CA 1
ATOM 1604 C C . THR A 1 194 ? 23.358 -2.350 -16.372 1.00 77.62 194 THR A C 1
ATOM 1606 O O . THR A 1 194 ? 22.402 -2.206 -15.611 1.00 77.62 194 THR A O 1
ATOM 1609 N N . VAL A 1 195 ? 24.472 -1.621 -16.252 1.00 79.62 195 VAL A N 1
ATOM 1610 C CA . VAL A 1 195 ? 24.674 -0.625 -15.192 1.00 79.62 195 VAL A CA 1
ATOM 1611 C C . VAL A 1 195 ? 23.652 0.507 -15.304 1.00 79.62 195 VAL A C 1
ATOM 1613 O O . VAL A 1 195 ? 23.117 0.950 -14.286 1.00 79.62 195 VAL A O 1
ATOM 1616 N N . SER A 1 196 ? 23.328 0.940 -16.525 1.00 76.81 196 SER A N 1
ATOM 1617 C CA . SER A 1 196 ? 22.321 1.980 -16.768 1.00 76.81 196 SER A CA 1
ATOM 1618 C C . SER A 1 196 ? 20.916 1.521 -16.362 1.00 76.81 196 SER A C 1
ATOM 1620 O O . SER A 1 196 ? 20.205 2.282 -15.707 1.00 76.81 196 SER A O 1
ATOM 1622 N N . ILE A 1 197 ? 20.538 0.273 -16.670 1.00 78.88 197 ILE A N 1
ATOM 1623 C CA . ILE A 1 197 ? 19.251 -0.323 -16.273 1.00 78.88 197 ILE A CA 1
ATOM 1624 C C . ILE A 1 197 ? 19.140 -0.400 -14.748 1.00 78.88 197 ILE A C 1
ATOM 1626 O O . ILE A 1 197 ? 18.188 0.128 -14.178 1.00 78.88 197 ILE A O 1
ATOM 1630 N N . VAL A 1 198 ? 20.131 -0.994 -14.074 1.00 77.25 198 VAL A N 1
ATOM 1631 C CA . VAL A 1 198 ? 20.132 -1.129 -12.605 1.00 77.25 198 VAL A CA 1
ATOM 1632 C C . VAL A 1 198 ? 20.062 0.241 -11.927 1.00 77.25 198 VAL A C 1
ATOM 1634 O O . VAL A 1 198 ? 19.280 0.446 -10.999 1.00 77.25 198 VAL A O 1
ATOM 1637 N N . SER A 1 199 ? 20.836 1.205 -12.424 1.00 76.62 199 SER A N 1
ATOM 1638 C CA . SER A 1 199 ? 20.832 2.577 -11.911 1.00 76.62 199 SER A CA 1
ATOM 1639 C C . SER A 1 199 ? 19.476 3.262 -12.129 1.00 76.62 199 SER A C 1
ATOM 1641 O O . SER A 1 199 ? 18.971 3.919 -11.223 1.00 76.62 199 SER A O 1
ATOM 1643 N N . CYS A 1 200 ? 18.831 3.062 -13.282 1.00 77.31 200 CYS A N 1
ATOM 1644 C CA . CYS A 1 200 ? 17.488 3.583 -13.552 1.00 77.31 200 CYS A CA 1
ATOM 1645 C C . CYS A 1 200 ? 16.432 2.998 -12.596 1.00 77.31 200 CYS A C 1
ATOM 1647 O O . CYS A 1 200 ? 15.594 3.740 -12.086 1.00 77.31 200 CYS A O 1
ATOM 1649 N N . LEU A 1 201 ? 16.515 1.701 -12.276 1.00 76.94 201 LEU A N 1
ATOM 1650 C CA . LEU A 1 201 ? 15.641 1.070 -11.280 1.00 76.94 201 LEU A CA 1
ATOM 1651 C C . LEU A 1 201 ? 15.838 1.673 -9.883 1.00 76.94 201 LEU A C 1
ATOM 1653 O O . LEU A 1 201 ? 14.863 2.036 -9.227 1.00 76.94 201 LEU A O 1
ATOM 1657 N N . LEU A 1 202 ? 17.089 1.846 -9.443 1.00 74.25 202 LEU A N 1
ATOM 1658 C CA . LEU A 1 202 ? 17.403 2.506 -8.168 1.00 74.25 202 LEU A CA 1
ATOM 1659 C C . LEU A 1 202 ? 16.907 3.956 -8.130 1.00 74.25 202 LEU A C 1
ATOM 1661 O O . LEU A 1 202 ? 16.405 4.424 -7.108 1.00 74.25 202 LEU A O 1
ATOM 1665 N N . TRP A 1 203 ? 17.018 4.665 -9.250 1.00 78.12 203 TRP A N 1
ATOM 1666 C CA . TRP A 1 203 ? 16.518 6.024 -9.379 1.00 78.12 203 TRP A CA 1
ATOM 1667 C C . TRP A 1 203 ? 14.992 6.099 -9.252 1.00 78.12 203 TRP A C 1
ATOM 1669 O O . TRP A 1 203 ? 14.506 6.946 -8.505 1.00 78.12 203 TRP A O 1
ATOM 1679 N N . LEU A 1 204 ? 14.241 5.189 -9.886 1.00 74.81 204 LEU A N 1
ATOM 1680 C CA . LEU A 1 204 ? 12.780 5.123 -9.749 1.00 74.81 204 LEU A CA 1
ATOM 1681 C C . LEU A 1 204 ? 12.342 4.975 -8.287 1.00 74.81 204 LEU A C 1
ATOM 1683 O O . LEU A 1 204 ? 11.421 5.666 -7.857 1.00 74.81 204 LEU A O 1
ATOM 1687 N N . PHE A 1 205 ? 13.043 4.151 -7.503 1.00 71.25 205 PHE A N 1
ATOM 1688 C CA . PHE A 1 205 ? 12.793 4.046 -6.063 1.00 71.25 205 PHE A CA 1
ATOM 1689 C C . PHE A 1 205 ? 13.106 5.348 -5.309 1.00 71.25 205 PHE A C 1
ATOM 1691 O O . PHE A 1 205 ? 12.388 5.720 -4.379 1.00 71.25 205 PHE A O 1
ATOM 1698 N N . SER A 1 206 ? 14.148 6.075 -5.721 1.00 71.94 206 SER A N 1
ATOM 1699 C CA . SER A 1 206 ? 14.518 7.361 -5.117 1.00 71.94 206 SER A CA 1
ATOM 1700 C C . SER A 1 206 ? 13.488 8.465 -5.391 1.00 71.94 206 SER A C 1
ATOM 1702 O O . SER A 1 206 ? 13.229 9.284 -4.509 1.00 71.94 206 SER A O 1
ATOM 1704 N N . ILE A 1 207 ? 12.856 8.479 -6.574 1.00 74.00 207 ILE A N 1
ATOM 1705 C CA . ILE A 1 207 ? 11.825 9.471 -6.935 1.00 74.00 207 ILE A CA 1
ATOM 1706 C C . ILE A 1 207 ? 10.678 9.452 -5.936 1.00 74.00 207 ILE A C 1
ATOM 1708 O O . ILE A 1 207 ? 10.216 10.508 -5.510 1.00 74.00 207 ILE A O 1
ATOM 1712 N N . SER A 1 208 ? 10.210 8.267 -5.560 1.00 67.06 208 SER A N 1
ATOM 1713 C CA . SER A 1 208 ? 9.064 8.159 -4.669 1.00 67.06 208 SER A CA 1
ATOM 1714 C C . SER A 1 208 ? 9.375 8.729 -3.280 1.00 67.06 208 SER A C 1
ATOM 1716 O O . SER A 1 208 ? 8.596 9.527 -2.760 1.00 67.06 208 SER A O 1
ATOM 1718 N N . MET A 1 209 ? 10.573 8.452 -2.749 1.00 66.81 209 MET A N 1
ATOM 1719 C CA . MET A 1 209 ? 11.069 9.061 -1.507 1.00 66.81 209 MET A CA 1
ATOM 1720 C C . MET A 1 209 ? 11.225 10.586 -1.642 1.00 66.81 209 MET A C 1
ATOM 1722 O O . MET A 1 209 ? 10.933 11.341 -0.717 1.00 66.81 209 MET A O 1
ATOM 1726 N N . SER A 1 210 ? 11.651 11.061 -2.815 1.00 71.00 210 SER A N 1
ATOM 1727 C CA . SER A 1 210 ? 11.733 12.489 -3.114 1.00 71.00 210 SER A CA 1
ATOM 1728 C C . SER A 1 210 ? 10.367 13.175 -3.141 1.00 71.00 210 SER A C 1
ATOM 1730 O O . SER A 1 210 ? 10.237 14.292 -2.648 1.00 71.00 210 SER A O 1
ATOM 1732 N N . ILE A 1 211 ? 9.334 12.541 -3.694 1.00 68.81 211 ILE A N 1
ATOM 1733 C CA . ILE A 1 211 ? 7.990 13.131 -3.746 1.00 68.81 211 ILE A CA 1
ATOM 1734 C C . ILE A 1 211 ? 7.412 13.286 -2.333 1.00 68.81 211 ILE A C 1
ATOM 1736 O O . ILE A 1 211 ? 6.889 14.354 -2.015 1.00 68.81 211 ILE A O 1
ATOM 1740 N N . GLU A 1 212 ? 7.575 12.286 -1.462 1.00 63.69 212 GLU A N 1
ATOM 1741 C CA . GLU A 1 212 ? 7.138 12.363 -0.057 1.00 63.69 212 GLU A CA 1
ATOM 1742 C C . GLU A 1 212 ? 7.791 13.556 0.668 1.00 63.69 212 GLU A C 1
ATOM 1744 O O . GLU A 1 212 ? 7.115 14.385 1.279 1.00 63.69 212 GLU A O 1
ATOM 1749 N N . LEU A 1 213 ? 9.110 13.715 0.527 1.00 67.56 213 LEU A N 1
ATOM 1750 C CA . LEU A 1 213 ? 9.851 14.824 1.136 1.00 67.56 213 LEU A CA 1
ATOM 1751 C C . LEU A 1 213 ? 9.435 16.202 0.607 1.00 67.56 213 LEU A C 1
ATOM 1753 O O . LEU A 1 213 ? 9.521 17.193 1.341 1.00 67.56 213 LEU A O 1
ATOM 1757 N N . LEU A 1 214 ? 9.011 16.282 -0.658 1.00 69.25 214 LEU A N 1
ATOM 1758 C CA . LEU A 1 214 ? 8.492 17.508 -1.260 1.00 69.25 214 LEU A CA 1
ATOM 1759 C C . LEU A 1 214 ? 7.118 17.869 -0.688 1.00 69.25 214 LEU A C 1
ATOM 1761 O O . LEU A 1 214 ? 6.894 19.029 -0.338 1.00 69.25 214 LEU A O 1
ATOM 1765 N N . ILE A 1 215 ? 6.226 16.886 -0.566 1.00 65.69 215 ILE A N 1
ATOM 1766 C CA . ILE A 1 215 ? 4.873 17.063 -0.018 1.00 65.69 215 ILE A CA 1
ATOM 1767 C C . ILE A 1 215 ? 4.943 17.501 1.443 1.00 65.69 215 ILE A C 1
ATOM 1769 O O . ILE A 1 215 ? 4.302 18.481 1.822 1.00 65.69 215 ILE A O 1
ATOM 1773 N N . ASP A 1 216 ? 5.818 16.870 2.225 1.00 63.97 216 ASP A N 1
ATOM 1774 C CA . ASP A 1 216 ? 6.073 17.246 3.614 1.00 63.97 216 ASP A CA 1
ATOM 1775 C C . ASP A 1 216 ? 6.849 18.578 3.754 1.00 63.97 216 ASP A C 1
ATOM 1777 O O . ASP A 1 216 ? 7.215 18.969 4.864 1.00 63.97 216 ASP A O 1
ATOM 1781 N N . LYS A 1 217 ? 7.148 19.277 2.644 1.00 64.38 217 LYS A N 1
ATOM 1782 C CA . LYS A 1 217 ? 7.942 20.521 2.586 1.00 64.38 217 LYS A CA 1
ATOM 1783 C C . LYS A 1 217 ? 9.290 20.424 3.317 1.00 64.38 217 LYS A C 1
ATOM 1785 O O . LYS A 1 217 ? 9.799 21.415 3.839 1.00 64.38 217 LYS A O 1
ATOM 1790 N N . ARG A 1 218 ? 9.898 19.233 3.358 1.00 68.38 218 ARG A N 1
ATOM 1791 C CA . ARG A 1 218 ? 11.142 18.975 4.112 1.00 68.38 218 ARG A CA 1
ATOM 1792 C C . ARG A 1 218 ? 12.397 19.354 3.357 1.00 68.38 218 ARG A C 1
ATOM 1794 O O . ARG A 1 218 ? 13.459 19.521 3.965 1.00 68.38 218 ARG A O 1
ATOM 1801 N N . TYR A 1 219 ? 12.306 19.497 2.039 1.00 63.97 219 TYR A N 1
ATOM 1802 C CA . TYR A 1 219 ? 13.414 20.047 1.282 1.00 63.97 219 TYR A CA 1
ATOM 1803 C C . TYR A 1 219 ? 13.653 21.494 1.692 1.00 63.97 219 TYR A C 1
ATOM 1805 O O . TYR A 1 219 ? 12.846 22.376 1.419 1.00 63.97 219 TYR A O 1
ATOM 1813 N N . LYS A 1 220 ? 14.832 21.749 2.273 1.00 66.56 220 LYS A N 1
ATOM 1814 C CA . LYS A 1 220 ? 15.310 23.118 2.515 1.00 66.56 220 LYS A CA 1
ATOM 1815 C C . LYS A 1 220 ? 15.375 23.945 1.229 1.00 66.56 220 LYS A C 1
ATOM 1817 O O . LYS A 1 220 ? 15.261 25.161 1.290 1.00 66.56 220 LYS A O 1
ATOM 1822 N N . ASN A 1 221 ? 15.588 23.295 0.084 1.00 69.56 221 ASN A N 1
ATOM 1823 C CA . ASN A 1 221 ? 15.580 23.944 -1.217 1.00 69.56 221 ASN A CA 1
ATOM 1824 C C . ASN A 1 221 ? 14.913 23.021 -2.259 1.00 69.56 221 ASN A C 1
ATOM 1826 O O . ASN A 1 221 ? 15.485 21.974 -2.576 1.00 69.56 221 ASN A O 1
ATOM 1830 N N . PRO A 1 222 ? 13.731 23.377 -2.798 1.00 67.12 222 PRO A N 1
ATOM 1831 C CA . PRO A 1 222 ? 13.013 22.561 -3.781 1.00 67.12 222 PRO A CA 1
ATOM 1832 C C . PRO A 1 222 ? 13.770 22.423 -5.110 1.00 67.12 222 PRO A C 1
ATOM 1834 O O . PRO A 1 222 ? 13.509 21.497 -5.873 1.00 67.12 222 PRO A O 1
ATOM 1837 N N . LEU A 1 223 ? 14.767 23.275 -5.374 1.00 70.19 223 LEU A N 1
ATOM 1838 C CA . LEU A 1 223 ? 15.650 23.119 -6.533 1.00 70.19 223 LEU A CA 1
ATOM 1839 C C . LEU A 1 223 ? 16.439 21.804 -6.493 1.00 70.19 223 LEU A C 1
ATOM 1841 O O . LEU A 1 223 ? 16.720 21.242 -7.547 1.00 70.19 223 LEU A O 1
ATOM 1845 N N . PHE A 1 224 ? 16.748 21.268 -5.304 1.00 68.31 224 PHE A N 1
ATOM 1846 C CA . PHE A 1 224 ? 17.388 19.955 -5.196 1.00 68.31 224 PHE A CA 1
ATOM 1847 C C . PHE A 1 224 ? 16.474 18.830 -5.680 1.00 68.31 224 PHE A C 1
ATOM 1849 O O . PHE A 1 224 ? 16.961 17.900 -6.309 1.00 68.31 224 PHE A O 1
ATOM 1856 N N . PHE A 1 225 ? 15.162 18.928 -5.455 1.00 67.19 225 PHE A N 1
ATOM 1857 C CA . PHE A 1 225 ? 14.204 17.964 -5.997 1.00 67.19 225 PHE A CA 1
ATOM 1858 C C . PHE A 1 225 ? 14.230 17.978 -7.530 1.00 67.19 225 PHE A C 1
ATOM 1860 O O . PHE A 1 225 ? 14.400 16.936 -8.156 1.00 67.19 225 PHE A O 1
ATOM 1867 N N . ILE A 1 226 ? 14.154 19.167 -8.134 1.00 69.12 226 ILE A N 1
ATOM 1868 C CA . ILE A 1 226 ? 14.197 19.333 -9.594 1.00 69.12 226 ILE A CA 1
ATOM 1869 C C . ILE A 1 226 ? 15.519 18.797 -10.155 1.00 69.12 226 ILE A C 1
ATOM 1871 O O . ILE A 1 226 ? 15.511 18.049 -11.129 1.00 69.12 226 ILE A O 1
ATOM 1875 N N . LEU A 1 227 ? 16.645 19.116 -9.510 1.00 72.56 227 LEU A N 1
ATOM 1876 C CA . LEU A 1 227 ? 17.960 18.618 -9.899 1.00 72.56 227 LEU A CA 1
ATOM 1877 C C . LEU A 1 227 ? 18.014 17.085 -9.827 1.00 72.56 227 LEU A C 1
ATOM 1879 O O . LEU A 1 227 ? 18.345 16.447 -10.813 1.00 72.56 227 LEU A O 1
ATOM 1883 N N . PHE A 1 228 ? 17.665 16.471 -8.697 1.00 71.69 228 PHE A N 1
ATOM 1884 C CA . PHE A 1 228 ? 17.822 15.025 -8.507 1.00 71.69 228 PHE A CA 1
ATOM 1885 C C . PHE A 1 228 ? 16.797 14.178 -9.273 1.00 71.69 228 PHE A C 1
ATOM 1887 O O . PHE A 1 228 ? 17.075 13.017 -9.575 1.00 71.69 228 PHE A O 1
ATOM 1894 N N . VAL A 1 229 ? 15.640 14.742 -9.628 1.00 72.44 229 VAL A N 1
ATOM 1895 C CA . VAL A 1 229 ? 14.630 14.055 -10.445 1.00 72.44 229 VAL A CA 1
ATOM 1896 C C . VAL A 1 229 ? 14.896 14.250 -11.941 1.00 72.44 229 VAL A C 1
ATOM 1898 O O . VAL A 1 229 ? 14.808 13.288 -12.695 1.00 72.44 229 VAL A O 1
ATOM 1901 N N . LEU A 1 230 ? 15.263 15.450 -12.404 1.00 74.62 230 LEU A N 1
ATOM 1902 C CA . LEU A 1 230 ? 15.445 15.704 -13.843 1.00 74.62 230 LEU A CA 1
ATOM 1903 C C . LEU A 1 230 ? 16.853 15.385 -14.358 1.00 74.62 230 LEU A C 1
ATOM 1905 O O . LEU A 1 230 ? 16.999 14.985 -15.512 1.00 74.62 230 LEU A O 1
ATOM 1909 N N . LEU A 1 231 ? 17.897 15.534 -13.536 1.00 79.31 231 LEU A N 1
ATOM 1910 C CA . LEU A 1 231 ? 19.281 15.293 -13.964 1.00 79.31 231 LEU A CA 1
ATOM 1911 C C . LEU A 1 231 ? 19.504 13.852 -14.461 1.00 79.31 231 LEU A C 1
ATOM 1913 O O . LEU A 1 231 ? 20.123 13.697 -15.515 1.00 79.31 231 LEU A O 1
ATOM 1917 N N . PRO A 1 232 ? 18.975 12.800 -13.804 1.00 79.06 232 PRO A N 1
ATOM 1918 C CA . PRO A 1 232 ? 19.142 11.427 -14.278 1.00 79.06 232 PRO A CA 1
ATOM 1919 C C . PRO A 1 232 ? 18.485 11.182 -15.648 1.00 79.06 232 PRO A C 1
ATOM 1921 O O . PRO A 1 232 ? 19.067 10.491 -16.482 1.00 79.06 232 PRO A O 1
ATOM 1924 N N . PHE A 1 233 ? 17.343 11.818 -15.939 1.00 75.50 233 PHE A N 1
ATOM 1925 C CA . PHE A 1 233 ? 16.716 11.774 -17.269 1.00 75.50 233 PHE A CA 1
ATOM 1926 C C . PHE A 1 233 ? 17.604 12.388 -18.354 1.00 75.50 233 PHE A C 1
ATOM 1928 O O . PHE A 1 233 ? 17.801 11.796 -19.416 1.00 75.50 233 PHE A O 1
ATOM 1935 N N . ILE A 1 234 ? 18.152 13.573 -18.078 1.00 80.50 234 ILE A N 1
ATOM 1936 C CA . ILE A 1 234 ? 19.024 14.292 -19.011 1.00 80.50 234 ILE A CA 1
ATOM 1937 C C . ILE A 1 234 ? 20.291 13.468 -19.281 1.00 80.50 234 ILE A C 1
ATOM 1939 O O . ILE A 1 234 ? 20.705 13.310 -20.429 1.00 80.50 234 ILE A O 1
ATOM 1943 N N . LEU A 1 235 ? 20.883 12.887 -18.236 1.00 81.69 235 LEU A N 1
ATOM 1944 C CA . LEU A 1 235 ? 22.078 12.051 -18.354 1.00 81.69 235 LEU A CA 1
ATOM 1945 C C . LEU A 1 235 ? 21.810 10.765 -19.147 1.00 81.69 235 LEU A C 1
ATOM 1947 O O . LEU A 1 235 ? 22.612 10.426 -20.015 1.00 81.69 235 LEU A O 1
ATOM 1951 N N . ALA A 1 236 ? 20.678 10.089 -18.924 1.00 76.69 236 ALA A N 1
ATOM 1952 C CA . ALA A 1 236 ? 20.300 8.894 -19.683 1.00 76.69 236 ALA A CA 1
ATOM 1953 C C . ALA A 1 236 ? 20.190 9.169 -21.196 1.00 76.69 236 ALA A C 1
ATOM 1955 O O . ALA A 1 236 ? 20.649 8.367 -22.013 1.00 76.69 236 ALA A O 1
ATOM 1956 N N . TYR A 1 237 ? 19.650 10.332 -21.576 1.00 78.75 237 TYR A N 1
ATOM 1957 C CA . TYR A 1 237 ? 19.590 10.771 -22.973 1.00 78.75 237 TYR A CA 1
ATOM 1958 C C . TYR A 1 237 ? 20.991 10.937 -23.587 1.00 78.75 237 TYR A C 1
ATOM 1960 O O . TYR A 1 237 ? 21.269 10.411 -24.669 1.00 78.75 237 TYR A O 1
ATOM 1968 N N . PHE A 1 238 ? 21.908 11.601 -22.876 1.00 79.12 238 PHE A N 1
ATOM 1969 C CA . PHE A 1 238 ? 23.276 11.807 -23.359 1.00 79.12 238 PHE A CA 1
ATOM 1970 C C . PHE A 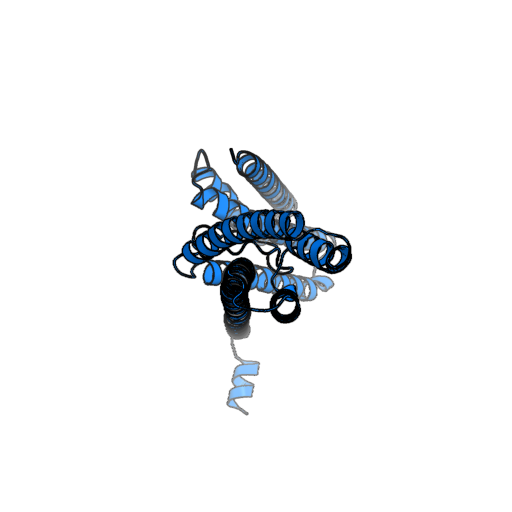1 238 ? 24.100 10.513 -23.429 1.00 79.12 238 PHE A C 1
ATOM 1972 O O . PHE A 1 238 ? 24.868 10.349 -24.377 1.00 79.12 238 PHE A O 1
ATOM 1979 N N . ILE A 1 239 ? 23.895 9.558 -22.511 1.00 79.38 239 ILE A N 1
ATOM 1980 C CA . ILE A 1 239 ? 24.538 8.228 -22.562 1.00 79.38 239 ILE A CA 1
ATOM 1981 C C . ILE A 1 239 ? 24.203 7.501 -23.875 1.00 79.38 239 ILE A C 1
ATOM 1983 O O . ILE A 1 239 ? 25.072 6.852 -24.467 1.00 79.38 239 ILE A O 1
ATOM 1987 N N . LYS A 1 240 ? 22.960 7.631 -24.360 1.00 72.81 240 LYS A N 1
ATOM 1988 C CA . LYS A 1 240 ? 22.508 6.987 -25.600 1.00 72.81 240 LYS A CA 1
ATOM 1989 C C . LYS A 1 240 ? 23.115 7.627 -26.853 1.00 72.81 240 LYS A C 1
ATOM 1991 O O . LYS A 1 240 ? 23.526 6.906 -27.759 1.00 72.81 240 LYS A O 1
ATOM 1996 N N . ILE A 1 241 ? 23.168 8.958 -26.908 1.00 75.75 241 ILE A N 1
ATOM 1997 C CA . ILE A 1 241 ? 23.464 9.706 -28.144 1.00 75.75 241 ILE A CA 1
ATOM 1998 C C . ILE A 1 241 ? 24.955 9.933 -28.377 1.00 75.75 241 ILE A C 1
ATOM 2000 O O . ILE A 1 241 ? 25.388 9.987 -29.527 1.00 75.75 241 ILE A O 1
ATOM 2004 N N . PHE A 1 242 ? 25.760 10.070 -27.322 1.00 76.25 242 PHE A N 1
ATOM 2005 C CA . PHE A 1 242 ? 27.172 10.407 -27.496 1.00 76.25 242 PHE A CA 1
ATOM 2006 C C . PHE A 1 242 ? 27.942 9.278 -28.194 1.00 76.25 242 PHE A C 1
ATOM 2008 O O . PHE A 1 242 ? 27.954 8.172 -27.677 1.00 76.25 242 PHE A O 1
ATOM 2015 N N . PRO A 1 243 ? 28.645 9.506 -29.315 1.00 69.56 243 PRO A N 1
ATOM 2016 C CA . PRO A 1 243 ? 29.304 8.422 -30.052 1.00 69.56 243 PRO A CA 1
ATOM 2017 C C . PRO A 1 243 ? 30.608 7.930 -29.396 1.00 69.56 243 PRO A C 1
ATOM 2019 O O . PRO A 1 243 ? 31.021 6.794 -29.616 1.00 69.56 243 PRO A O 1
ATOM 2022 N N . TYR A 1 244 ? 31.256 8.755 -28.567 1.00 77.88 244 TYR A N 1
ATOM 2023 C CA . TYR A 1 244 ? 32.565 8.456 -27.977 1.00 77.88 244 TYR A CA 1
ATOM 2024 C C . TYR A 1 244 ? 32.462 7.629 -26.686 1.00 77.88 244 TYR A C 1
ATOM 2026 O O . TYR A 1 244 ? 31.837 8.050 -25.712 1.00 77.88 244 TYR A O 1
ATOM 2034 N N . SER A 1 245 ? 33.152 6.486 -26.640 1.00 72.19 245 SER A N 1
ATOM 2035 C CA . SER A 1 245 ? 33.117 5.521 -25.526 1.00 72.19 245 SER A CA 1
ATOM 2036 C C . SER A 1 245 ? 33.606 6.085 -24.183 1.00 72.19 245 SER A C 1
ATOM 2038 O O . SER A 1 245 ? 32.985 5.827 -23.153 1.00 72.19 245 SER A O 1
ATOM 2040 N N . LEU A 1 246 ? 34.667 6.901 -24.181 1.00 76.88 246 LEU A N 1
ATOM 2041 C CA . LEU A 1 246 ? 35.178 7.570 -22.973 1.00 76.88 246 LEU A CA 1
ATOM 2042 C C . LEU A 1 246 ? 34.174 8.575 -22.390 1.00 76.88 246 LEU A C 1
ATOM 2044 O O . LEU A 1 246 ? 33.960 8.607 -21.180 1.00 76.88 246 LEU A O 1
ATOM 2048 N N . LEU A 1 247 ? 33.521 9.363 -23.250 1.00 76.81 247 LEU A N 1
ATOM 2049 C CA . LEU A 1 247 ? 32.496 10.316 -22.820 1.00 76.81 247 LEU A CA 1
ATOM 2050 C C . LEU A 1 247 ? 31.245 9.593 -22.307 1.00 76.81 247 LEU A C 1
ATOM 2052 O O . LEU A 1 247 ? 30.699 9.997 -21.284 1.00 76.81 247 LEU A O 1
ATOM 2056 N N . LYS A 1 248 ? 30.833 8.480 -22.937 1.00 77.38 248 LYS A N 1
ATOM 2057 C CA . LYS A 1 248 ? 29.750 7.627 -22.415 1.00 77.38 248 LYS A CA 1
ATOM 2058 C C . LYS A 1 248 ? 30.046 7.126 -21.003 1.00 77.38 248 LYS A C 1
ATOM 2060 O O . LYS A 1 248 ? 29.186 7.241 -20.136 1.00 77.38 248 LYS A O 1
ATOM 2065 N N . LEU A 1 249 ? 31.252 6.608 -20.758 1.00 78.81 249 LEU A N 1
ATOM 2066 C CA . LEU A 1 249 ? 31.675 6.147 -19.429 1.00 78.81 249 LEU A CA 1
ATOM 2067 C C . LEU A 1 249 ? 31.604 7.266 -18.383 1.00 78.81 249 LEU A C 1
ATOM 2069 O O . LEU A 1 249 ? 31.116 7.041 -17.277 1.00 78.81 249 LEU A O 1
ATOM 2073 N N . LEU A 1 250 ? 32.025 8.478 -18.748 1.00 82.19 250 LEU A N 1
ATOM 2074 C CA . LEU A 1 250 ? 31.936 9.647 -17.877 1.00 82.19 250 LEU A CA 1
ATOM 2075 C C . LEU A 1 250 ? 30.477 10.016 -17.559 1.00 82.19 250 LEU A C 1
ATOM 2077 O O . LEU A 1 250 ? 30.150 10.241 -16.395 1.00 82.19 250 LEU A O 1
ATOM 2081 N N . PHE A 1 251 ? 29.574 10.006 -18.546 1.00 82.25 251 PHE A N 1
ATOM 2082 C CA . PHE A 1 251 ? 28.147 10.246 -18.298 1.00 82.25 251 PHE A CA 1
ATOM 2083 C C . PHE A 1 251 ? 27.504 9.164 -17.423 1.00 82.25 251 PHE A C 1
ATOM 2085 O O . PHE A 1 251 ? 26.733 9.500 -16.526 1.00 82.25 251 PHE A O 1
ATOM 2092 N N . VAL A 1 252 ? 27.851 7.889 -17.626 1.00 81.69 252 VAL A N 1
ATOM 2093 C CA . VAL A 1 252 ? 27.396 6.776 -16.772 1.00 81.69 252 VAL A CA 1
ATOM 2094 C C . VAL A 1 252 ? 27.885 6.964 -15.334 1.00 81.69 252 VAL A C 1
ATOM 2096 O O . VAL A 1 252 ? 27.113 6.794 -14.393 1.00 81.69 252 VAL A O 1
ATOM 2099 N N . PHE A 1 253 ? 29.138 7.379 -15.144 1.00 82.81 253 PHE A N 1
ATOM 2100 C CA . PHE A 1 253 ? 29.682 7.651 -13.814 1.00 82.81 253 PHE A CA 1
ATOM 2101 C C . PHE A 1 253 ? 28.950 8.804 -13.109 1.00 82.81 253 PHE A C 1
ATOM 2103 O O . PHE A 1 253 ? 28.574 8.677 -11.941 1.00 82.81 253 PHE A O 1
ATOM 2110 N N . ILE A 1 254 ? 28.690 9.911 -13.817 1.00 83.19 254 ILE A N 1
ATOM 2111 C CA . ILE A 1 254 ? 27.917 11.044 -13.279 1.00 83.19 254 ILE A CA 1
ATOM 2112 C C . ILE A 1 254 ? 26.483 10.608 -12.953 1.00 83.19 254 ILE A C 1
ATOM 2114 O O . ILE A 1 254 ? 25.953 10.984 -11.908 1.00 83.19 254 ILE A O 1
ATOM 2118 N N . PHE A 1 255 ? 25.871 9.784 -13.806 1.00 82.31 255 PHE A N 1
ATOM 2119 C CA . PHE A 1 255 ? 24.531 9.240 -13.597 1.00 82.31 255 PHE A CA 1
ATOM 2120 C C . PHE A 1 255 ? 24.447 8.431 -12.300 1.00 82.31 255 PHE A C 1
ATOM 2122 O O . PHE A 1 255 ? 23.627 8.753 -11.440 1.00 82.31 255 PHE A O 1
ATOM 2129 N N . ILE A 1 256 ? 25.355 7.476 -12.087 1.00 82.06 256 ILE A N 1
ATOM 2130 C CA . ILE A 1 256 ? 25.413 6.680 -10.850 1.00 82.06 256 ILE A CA 1
ATOM 2131 C C . ILE A 1 256 ? 25.623 7.581 -9.629 1.00 82.06 256 ILE A C 1
ATOM 2133 O O . ILE A 1 256 ? 24.879 7.485 -8.652 1.00 82.06 256 ILE A O 1
ATOM 2137 N N . CYS A 1 257 ? 26.595 8.499 -9.688 1.00 82.81 257 CYS A N 1
ATOM 2138 C CA . CYS A 1 257 ? 26.863 9.432 -8.594 1.00 82.81 257 CYS A CA 1
ATOM 2139 C C . CYS A 1 257 ? 25.629 10.278 -8.251 1.00 82.81 257 CYS A C 1
ATOM 2141 O O . CYS A 1 257 ? 25.316 10.459 -7.074 1.00 82.81 257 CYS A O 1
ATOM 2143 N N . SER A 1 258 ? 24.895 10.759 -9.260 1.00 82.81 258 SER A N 1
ATOM 2144 C CA . SER A 1 258 ? 23.686 11.563 -9.053 1.00 82.81 258 SER A CA 1
ATOM 2145 C C . SER A 1 258 ? 22.592 10.792 -8.307 1.00 82.81 258 SER A C 1
ATOM 2147 O O . SER A 1 258 ? 21.951 11.347 -7.413 1.00 82.81 258 SER A O 1
ATOM 2149 N N . ILE A 1 259 ? 22.439 9.499 -8.604 1.00 81.12 259 ILE A N 1
ATOM 2150 C CA . ILE A 1 259 ? 21.453 8.619 -7.970 1.00 81.12 259 ILE A CA 1
ATOM 2151 C C . ILE A 1 259 ? 21.855 8.314 -6.529 1.00 81.12 259 ILE A C 1
ATOM 2153 O O . ILE A 1 259 ? 21.028 8.420 -5.626 1.00 81.12 259 ILE A O 1
ATOM 2157 N N . ILE A 1 260 ? 23.133 8.006 -6.292 1.00 80.81 260 ILE A N 1
ATOM 2158 C CA . ILE A 1 260 ? 23.655 7.755 -4.944 1.00 80.81 260 ILE A CA 1
ATOM 2159 C C . ILE A 1 260 ? 23.468 8.997 -4.064 1.00 80.81 260 ILE A C 1
ATOM 2161 O O . ILE A 1 260 ? 22.935 8.897 -2.959 1.00 80.81 260 ILE A O 1
ATOM 2165 N N . ILE A 1 261 ? 23.851 10.180 -4.553 1.00 79.69 261 ILE A N 1
ATOM 2166 C CA . ILE A 1 261 ? 23.697 11.438 -3.810 1.00 79.69 261 ILE A CA 1
ATOM 2167 C C . ILE A 1 261 ? 22.216 11.729 -3.542 1.00 79.69 261 ILE A C 1
ATOM 2169 O O . ILE A 1 261 ? 21.867 12.091 -2.417 1.00 79.69 261 ILE A O 1
ATOM 2173 N N . SER A 1 262 ? 21.347 11.538 -4.541 1.00 77.69 262 SER A N 1
ATOM 2174 C CA . SER A 1 262 ? 19.893 11.672 -4.390 1.00 77.69 262 SER A CA 1
ATOM 2175 C C . SER A 1 262 ? 19.371 10.780 -3.262 1.00 77.69 262 SER A C 1
ATOM 2177 O O . SER A 1 262 ? 18.715 11.277 -2.345 1.00 77.69 262 SER A O 1
ATOM 2179 N N . PHE A 1 263 ? 19.742 9.498 -3.262 1.00 77.12 263 PHE A N 1
ATOM 2180 C CA . PHE A 1 263 ? 19.333 8.547 -2.234 1.00 77.12 263 PHE A CA 1
ATOM 2181 C C . PHE A 1 263 ? 19.818 8.961 -0.836 1.00 77.12 263 PHE A C 1
ATOM 2183 O O . PHE A 1 263 ? 19.024 9.031 0.103 1.00 77.12 263 PHE A O 1
ATOM 2190 N N . PHE A 1 264 ? 21.099 9.313 -0.685 1.00 77.81 264 PHE A N 1
ATOM 2191 C CA . PHE A 1 264 ? 21.650 9.766 0.599 1.00 77.81 264 PHE A CA 1
ATOM 2192 C C . PHE A 1 264 ? 20.959 11.026 1.125 1.00 77.81 264 PHE A C 1
ATOM 2194 O O . PHE A 1 264 ? 20.668 11.123 2.321 1.00 77.81 264 PHE A O 1
ATOM 2201 N N . MET A 1 265 ? 20.687 11.990 0.245 1.00 75.12 265 MET A N 1
ATOM 2202 C CA . MET A 1 265 ? 19.974 13.209 0.612 1.00 75.12 265 MET A CA 1
ATOM 2203 C C . MET A 1 265 ? 18.548 12.891 1.050 1.00 75.12 265 MET A C 1
ATOM 2205 O O . MET A 1 265 ? 18.125 13.362 2.107 1.00 75.12 265 MET A O 1
ATOM 2209 N N . ASN A 1 266 ? 17.841 12.037 0.312 1.00 72.44 266 ASN A N 1
ATOM 2210 C CA . ASN A 1 266 ? 16.490 11.624 0.669 1.00 72.44 266 ASN A CA 1
ATOM 2211 C C . ASN A 1 266 ? 16.451 10.931 2.039 1.00 72.44 266 ASN A C 1
ATOM 2213 O O . ASN A 1 266 ? 15.690 11.339 2.915 1.00 72.44 266 ASN A O 1
ATOM 2217 N N . VAL A 1 267 ? 17.355 9.981 2.297 1.00 72.12 267 VAL A N 1
ATOM 2218 C CA . VAL A 1 267 ? 17.469 9.311 3.604 1.00 72.12 267 VAL A CA 1
ATOM 2219 C C . VAL A 1 267 ? 17.782 10.307 4.727 1.00 72.12 267 VAL A C 1
ATOM 2221 O O . VAL A 1 267 ? 17.200 10.228 5.813 1.00 72.12 267 VAL A O 1
ATOM 2224 N N . LYS A 1 268 ? 18.681 11.269 4.488 1.00 76.75 268 LYS A N 1
ATOM 2225 C CA . LYS A 1 268 ? 19.036 12.302 5.472 1.00 76.75 268 LYS A CA 1
ATOM 2226 C C . LYS A 1 268 ? 17.833 13.173 5.843 1.00 76.75 268 LYS A C 1
ATOM 2228 O O . LYS A 1 268 ? 17.625 13.440 7.025 1.00 76.75 268 LYS A O 1
ATOM 2233 N N . TYR A 1 269 ? 17.046 13.611 4.862 1.00 69.88 269 TYR A N 1
ATOM 2234 C CA . TYR A 1 269 ? 15.852 14.422 5.119 1.00 69.88 269 TYR A CA 1
ATOM 2235 C C . TYR A 1 269 ? 14.698 13.604 5.712 1.00 69.88 269 TYR A C 1
ATOM 2237 O O . TYR A 1 269 ? 13.964 14.127 6.551 1.00 69.88 269 TYR A O 1
ATOM 2245 N N . ALA A 1 270 ? 14.579 12.319 5.367 1.00 65.25 270 ALA A N 1
ATOM 2246 C CA . ALA A 1 270 ? 13.585 11.420 5.949 1.00 65.25 270 ALA A CA 1
ATOM 2247 C C . ALA A 1 270 ? 13.830 11.185 7.451 1.00 65.25 270 ALA A C 1
ATOM 2249 O O . ALA A 1 270 ? 12.889 11.232 8.242 1.00 65.25 270 ALA A O 1
ATOM 2250 N N . LYS A 1 271 ? 15.095 11.017 7.872 1.00 65.38 271 LYS A N 1
ATOM 2251 C CA . LYS A 1 271 ? 15.477 10.828 9.288 1.00 65.38 271 LYS A CA 1
ATOM 2252 C C . LYS A 1 271 ? 15.235 12.052 10.177 1.00 65.38 271 LYS A C 1
ATOM 2254 O O . LYS A 1 271 ? 15.098 11.895 11.385 1.00 65.38 271 LYS A O 1
ATOM 2259 N N . ASN A 1 272 ? 15.122 13.252 9.610 1.00 58.84 272 ASN A N 1
ATOM 2260 C CA . ASN A 1 272 ? 14.826 14.479 10.362 1.00 58.84 272 ASN A CA 1
ATOM 2261 C C . ASN A 1 272 ? 13.329 14.643 10.706 1.00 58.84 272 ASN A C 1
ATOM 2263 O O . ASN A 1 272 ? 12.869 15.763 10.908 1.00 58.84 272 ASN A O 1
ATOM 2267 N N . LYS A 1 273 ? 12.568 13.542 10.772 1.00 51.94 273 LYS A N 1
ATOM 2268 C CA . LYS A 1 273 ? 11.174 13.481 11.238 1.00 51.94 273 LYS A CA 1
ATOM 2269 C C . LYS A 1 273 ? 11.147 13.709 12.762 1.00 51.94 273 LYS A C 1
ATOM 2271 O O . LYS A 1 273 ? 11.055 12.755 13.527 1.00 51.94 273 LYS A O 1
ATOM 2276 N N . LYS A 1 274 ? 11.339 14.956 13.193 1.00 40.31 274 LYS A N 1
ATOM 2277 C CA . LYS A 1 274 ? 11.055 15.434 14.552 1.00 40.31 274 LYS A CA 1
ATOM 2278 C C . LYS A 1 274 ? 9.921 16.438 14.489 1.00 40.31 274 LYS A C 1
ATOM 2280 O O . LYS A 1 274 ? 9.987 17.304 13.590 1.00 40.31 274 LYS A O 1
#

=== Feature glossary ===
Feature key, reading from the visual/contextual features back to the raw sequence:

Rendered structure images. Six rendered views show the 3D structure from the faces of a cube — i.e. along ±x, ±y, ±z. Rendering representation is drawn randomly per protein from cartoon (secondary-structure ribbons), sticks (backbone bonds), or molecular surface; coloring is either N→C rainbow (blue at the N-terminus through red at the C-terminus) or one color per chain.

Contact-map, Ramachandran, and PAE plots. The contact map is a binary N×N matrix image: pixel (i, j) is dark where Cα_i and Cα_j are within 8 Å and |i−j|>4. Because the |i−j|>4 filter removes local helical contacts, off-diagonal stripes parallel to the main diagonal indicate parallel β-sheets; stripes perpendicular to it indicate antiparallel β-sheets. The Ramachandran plot scatters every residue's (φ, ψ) pair against the sterically allowed regions. The PAE heatmap renders the predicted-aligned-error matrix.

InterPro / GO / CATH / organism. Database cross-references. InterPro integrates a dozen domain/family signature databases into unified entries with residue-range hits. GO terms attach function/process/location labels with evidence codes. CATH codes position the fold in a four-level structural taxonomy. Organism is the NCBI-taxonomy species name.

Nearest PDB structures. The Foldseek neighbor list gives the closest experimentally determined structures in the PDB, ranked by structural alignment. TM-score near 1 means near-identical fold; near 0.3 means only rough topology match. This is how one finds what a novel AlphaFold prediction most resembles in the solved-structure universe.

Predicted aligned error. PAE(i, j) answers: if I align the predicted and true structures on residue i, how far off (in Å) do I expect residue j to be? A block-diagonal PAE matrix with low values on the blocks and high values off-diagonal is the signature of a multi-domain protein with confidently predicted domains but uncertain inter-domain orientation.

Solvent-accessible surface area. Accessible surface area quantifies burial. A residue with SASA near zero is packed into the hydrophobic core; one with SASA >100 Å² sits on the surface. Computed here via the Shrake–Rupley numerical algorithm with a 1.4 Å probe.

B-factor. B-factor (Debye–Waller factor) reflects atomic displacement in the crystal lattice. It is an experimental observable (units Å²), not a prediction; low values mean the atom is pinned down, high values mean it moves or is heterogeneous across the crystal.

pLDDT. For AlphaFold models, the B-factor field carries pLDDT — the model's own estimate of local accuracy on a 0–100 scale. Regions with pLDDT<50 should be treated as essentially unmodeled; they often correspond to intrinsically disordered segments.

Backbone torsions (φ/ψ). φ (phi) and ψ (psi) are the two rotatable backbone dihedrals per residue: φ is the C(i-1)–N–Cα–C torsion, ψ is the N–Cα–C–N(i+1) torsion, both in degrees on (−180°, 180°]. α-helical residues cluster near (−60°, −45°); β-strand residues near (−120°, +130°). A Ramachandran plot is simply a scatter of (φ, ψ) for every residue.

Radius of gyration, Cα contacts, bounding box. Radius of gyration (Rg) is the root-mean-square distance of Cα atoms from their centroid — a single number for overall size and compactness. A globular domain of N residues has Rg ≈ 2.2·N^0.38 Å; an extended or disordered chain has a much larger Rg. The Cα contact count is the number of residue pairs whose Cα atoms are within 8 Å and are more than four positions apart in sequence — a standard proxy for tertiary packing density. The bounding box is the smallest axis-aligned box enclosing all Cα atoms.

Secondary structure (3-state, P-SEA). Three-state secondary structure (P-SEA) collapses the eight DSSP classes into helix (a), strand (b), and coil (c). P-SEA assigns these from Cα geometry alone — distances and angles — without requiring backbone oxygens, so it works on any Cα trace.

Secondary structure (8-state, DSSP). DSSP 8-state secondary structure assigns each residue one of H (α-helix), G (3₁₀-helix), I (π-helix), E (extended β-strand), B (isolated β-bridge), T (hydrogen-bonded turn), S (bend), or '-' (coil). The assignment is computed from backbone hydrogen-bond geometry via the Kabsch–Sander algorithm.

Foldseek 3Di. A 3Di character summarizes, for each residue, the relative orientation of the Cα frame of its nearest spatial neighbor. Because it encodes fold topology rather than chemistry, 3Di alignments detect remote structural similarity that sequence alignment misses.

mmCIF coordinates. The mmCIF block holds the 3D Cartesian coordinates of each backbone atom (N, Cα, C, O) in ångströms. mmCIF is the PDB's canonical archive format — a tagged-loop text representation of the atomic model.

Sequence. Sequence gives the chain of amino acids in standard one-letter code (A=alanine, C=cysteine, …, Y=tyrosine), read N→C. It is the only feature that is directly encoded by the gene; all structural features are derived from the folded form of this sequence.